Protein AF-A0A7J9PZ78-F1 (afdb_monomer)

pLDDT: mean 70.91, std 23.91, range [20.95, 96.0]

Structure (mmCIF, N/CA/C/O backbone):
data_AF-A0A7J9PZ78-F1
#
_entry.id   AF-A0A7J9PZ78-F1
#
loop_
_atom_site.group_PDB
_atom_site.id
_atom_site.type_symbol
_atom_site.label_atom_id
_atom_site.label_alt_id
_atom_site.label_comp_id
_atom_site.label_asym_id
_atom_site.label_entity_id
_atom_site.label_seq_id
_atom_site.pdbx_PDB_ins_code
_atom_site.Cartn_x
_atom_site.Cartn_y
_atom_site.Cartn_z
_atom_site.occupancy
_atom_site.B_iso_or_equiv
_atom_site.auth_seq_id
_atom_site.auth_comp_id
_atom_site.auth_asym_id
_atom_site.auth_atom_id
_atom_site.pdbx_PDB_model_num
ATOM 1 N N . MET A 1 1 ? -46.919 -30.108 -8.942 1.00 40.06 1 MET A N 1
ATOM 2 C CA . MET A 1 1 ? -45.871 -30.714 -9.791 1.00 40.06 1 MET A CA 1
ATOM 3 C C . MET A 1 1 ? -44.545 -30.065 -9.409 1.00 40.06 1 MET A C 1
ATOM 5 O O . MET A 1 1 ? -44.228 -28.989 -9.895 1.00 40.06 1 MET A O 1
ATOM 9 N N . GLY A 1 2 ? -43.860 -30.632 -8.417 1.00 32.44 2 GLY A N 1
ATOM 10 C CA . GLY A 1 2 ? -42.582 -30.121 -7.926 1.00 32.44 2 GLY A CA 1
ATOM 11 C C . GLY A 1 2 ? -41.415 -30.715 -8.708 1.00 32.44 2 GLY A C 1
ATOM 12 O O . GLY A 1 2 ? -41.463 -31.881 -9.093 1.00 32.44 2 GLY A O 1
ATOM 13 N N . ARG A 1 3 ? -40.365 -29.920 -8.906 1.00 32.94 3 ARG A N 1
ATOM 14 C CA . ARG A 1 3 ? -39.004 -30.422 -9.098 1.00 32.94 3 ARG A CA 1
ATOM 15 C C . ARG A 1 3 ? -38.085 -29.616 -8.193 1.00 32.94 3 ARG A C 1
ATOM 17 O O . ARG A 1 3 ? -37.746 -28.475 -8.478 1.00 32.94 3 ARG A O 1
ATOM 24 N N . ASN A 1 4 ? -37.805 -30.235 -7.059 1.00 35.12 4 ASN A N 1
ATOM 25 C CA . ASN A 1 4 ? -36.682 -29.981 -6.173 1.00 35.12 4 ASN A CA 1
ATOM 26 C C . ASN A 1 4 ? -35.676 -31.126 -6.411 1.00 35.12 4 ASN A C 1
ATOM 28 O O . ASN A 1 4 ? -36.117 -32.168 -6.903 1.00 35.12 4 ASN A O 1
ATOM 32 N N . LEU A 1 5 ? -34.421 -30.940 -5.963 1.00 35.81 5 LEU A N 1
ATOM 33 C CA . LEU A 1 5 ? -33.311 -31.923 -5.870 1.00 35.81 5 LEU A CA 1
ATOM 34 C C . LEU A 1 5 ? -32.453 -32.019 -7.168 1.00 35.81 5 LEU A C 1
ATOM 36 O O . LEU A 1 5 ? -33.007 -32.229 -8.238 1.00 35.81 5 LEU A O 1
ATOM 40 N N . GLU A 1 6 ? -31.118 -31.836 -7.212 1.00 37.38 6 GLU A N 1
ATOM 41 C CA . GLU A 1 6 ? -30.048 -31.802 -6.189 1.00 37.38 6 GLU A CA 1
ATOM 42 C C . GLU A 1 6 ? -28.806 -31.003 -6.657 1.00 37.38 6 GLU A C 1
ATOM 44 O O . GLU A 1 6 ? -28.522 -30.907 -7.850 1.00 37.38 6 GLU A O 1
ATOM 49 N N . LYS A 1 7 ? -28.033 -30.478 -5.693 1.00 39.38 7 LYS A N 1
ATOM 50 C CA . LYS A 1 7 ? -26.614 -30.097 -5.849 1.00 39.38 7 LYS A CA 1
ATOM 51 C C . LYS A 1 7 ? -25.732 -31.360 -5.838 1.00 39.38 7 LYS A C 1
ATOM 53 O O . LYS A 1 7 ? -26.055 -32.287 -5.101 1.00 39.38 7 LYS A O 1
ATOM 58 N N . PRO A 1 8 ? -24.539 -31.313 -6.454 1.00 38.06 8 PRO A N 1
ATOM 59 C CA . PRO A 1 8 ? -23.332 -31.804 -5.773 1.00 38.06 8 PRO A CA 1
ATOM 60 C C . PRO A 1 8 ? -22.210 -30.746 -5.874 1.00 38.06 8 PRO A C 1
ATOM 62 O O . PRO A 1 8 ? -21.920 -30.229 -6.944 1.00 38.06 8 PRO A O 1
ATOM 65 N N . ALA A 1 9 ? -21.687 -30.198 -4.774 1.00 30.98 9 ALA A N 1
ATOM 66 C CA . ALA A 1 9 ? -20.655 -30.801 -3.923 1.00 30.98 9 ALA A CA 1
ATOM 67 C C . ALA A 1 9 ? -19.375 -31.191 -4.700 1.00 30.98 9 ALA A C 1
ATOM 69 O O . ALA A 1 9 ? -19.220 -32.322 -5.138 1.00 30.98 9 ALA A O 1
ATOM 70 N N . TRP A 1 10 ? -18.484 -30.206 -4.882 1.00 38.56 10 TRP A N 1
ATOM 71 C CA . TRP A 1 10 ? -17.079 -30.219 -4.431 1.00 38.56 10 TRP A CA 1
ATOM 72 C C . TRP A 1 10 ? -16.418 -31.604 -4.216 1.00 38.56 10 TRP A C 1
ATOM 74 O O . TRP A 1 10 ? -16.855 -32.380 -3.367 1.00 38.56 10 TRP A O 1
ATOM 84 N N . LYS A 1 11 ? -15.270 -31.789 -4.899 1.00 25.12 11 LYS A N 1
ATOM 85 C CA . LYS A 1 11 ? -14.227 -32.848 -4.839 1.00 25.12 11 LYS A CA 1
ATOM 86 C C . LYS A 1 11 ? -14.236 -33.872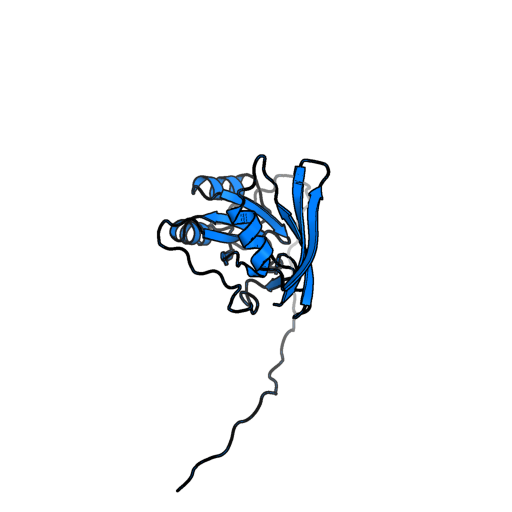 -5.978 1.00 25.12 11 LYS A C 1
ATOM 88 O O . LYS A 1 11 ? -15.039 -34.794 -5.976 1.00 25.12 11 LYS A O 1
ATOM 93 N N . ALA A 1 12 ? -13.229 -33.747 -6.847 1.00 27.05 12 ALA A N 1
ATOM 94 C CA . ALA A 1 12 ? -12.273 -34.790 -7.264 1.00 27.05 12 ALA A CA 1
ATOM 95 C C . ALA A 1 12 ? -11.719 -34.418 -8.657 1.00 27.05 12 ALA A C 1
ATOM 97 O O . ALA A 1 12 ? -12.427 -34.469 -9.652 1.00 27.05 12 ALA A O 1
ATOM 98 N N . LEU A 1 13 ? -10.496 -33.881 -8.708 1.00 23.97 13 LEU A N 1
ATOM 99 C CA . LEU A 1 13 ? -9.291 -34.626 -9.114 1.00 23.97 13 LEU A CA 1
ATOM 100 C C . LEU A 1 13 ? -9.112 -34.730 -10.637 1.00 23.97 13 LEU A C 1
ATOM 102 O O . LEU A 1 13 ? -9.545 -35.701 -11.241 1.00 23.97 13 LEU A O 1
ATOM 106 N N . VAL A 1 14 ? -8.327 -33.813 -11.213 1.00 25.30 14 VAL A N 1
ATOM 107 C CA . VAL A 1 14 ? -7.325 -34.201 -12.220 1.00 25.30 14 VAL A CA 1
ATOM 108 C C . VAL A 1 14 ? -6.027 -33.460 -11.911 1.00 25.30 14 VAL A C 1
ATOM 110 O O . VAL A 1 14 ? -5.823 -32.308 -12.277 1.00 25.30 14 VAL A O 1
ATOM 113 N N . ALA A 1 15 ? -5.180 -34.159 -11.164 1.00 20.95 15 ALA A N 1
ATOM 114 C CA . ALA A 1 15 ? -3.744 -33.956 -11.115 1.00 20.95 15 ALA A CA 1
ATOM 115 C C . ALA A 1 15 ? -3.075 -34.853 -12.179 1.00 20.95 15 ALA A C 1
ATOM 117 O O . ALA A 1 15 ? -3.679 -35.834 -12.613 1.00 20.95 15 ALA A O 1
ATOM 118 N N . ALA A 1 16 ? -1.799 -34.559 -12.463 1.00 22.38 16 ALA A N 1
ATOM 119 C CA . ALA A 1 16 ? -0.837 -35.272 -13.322 1.00 22.38 16 ALA A CA 1
ATOM 120 C C . ALA A 1 16 ? -0.845 -34.819 -14.803 1.00 22.38 16 ALA A C 1
ATOM 122 O O . ALA A 1 16 ? -1.896 -34.669 -15.405 1.00 22.38 16 ALA A O 1
ATOM 123 N N . MET A 1 17 ? 0.283 -34.550 -15.469 1.00 23.78 17 MET A N 1
ATOM 124 C CA . MET A 1 17 ? 1.623 -35.123 -15.325 1.00 23.78 17 MET A CA 1
ATOM 125 C C . MET A 1 17 ? 2.729 -34.135 -15.724 1.00 23.78 17 MET A C 1
ATOM 127 O O . MET A 1 17 ? 2.607 -33.406 -16.705 1.00 23.78 17 MET A O 1
ATOM 131 N N . ALA A 1 18 ? 3.854 -34.227 -15.018 1.00 22.20 18 ALA A N 1
ATOM 132 C CA . ALA A 1 18 ? 5.146 -33.706 -15.428 1.00 22.20 18 ALA A CA 1
ATOM 133 C C . ALA A 1 18 ? 6.098 -34.874 -15.778 1.00 22.20 18 ALA A C 1
ATOM 135 O O . ALA A 1 18 ? 6.011 -35.936 -15.165 1.00 22.20 18 ALA A O 1
ATOM 136 N N . ILE A 1 19 ? 7.046 -34.582 -16.683 1.00 23.64 19 ILE A N 1
ATOM 137 C CA . ILE A 1 19 ? 8.405 -35.157 -16.839 1.00 23.64 19 ILE A CA 1
ATOM 138 C C . ILE A 1 19 ? 8.585 -36.449 -17.665 1.00 23.64 19 ILE A C 1
ATOM 140 O O . ILE A 1 19 ? 8.062 -37.499 -17.305 1.00 23.64 19 ILE A O 1
ATOM 144 N N . ALA A 1 20 ? 9.459 -36.348 -18.695 1.00 23.75 20 ALA A N 1
ATOM 145 C CA . ALA A 1 20 ? 10.645 -37.196 -19.015 1.00 23.75 20 ALA A CA 1
ATOM 146 C C . ALA A 1 20 ? 10.912 -37.270 -20.555 1.00 23.75 20 ALA A C 1
ATOM 148 O O . ALA A 1 20 ? 9.942 -37.341 -21.295 1.00 23.75 20 ALA A O 1
ATOM 149 N N . PHE A 1 21 ? 12.111 -37.378 -21.173 1.00 23.86 21 PHE A N 1
ATOM 150 C CA . PHE A 1 21 ? 13.552 -37.160 -20.877 1.00 23.86 21 PHE A CA 1
ATOM 151 C C . PHE A 1 21 ? 14.410 -37.703 -22.094 1.00 23.86 21 PHE A C 1
ATOM 153 O O . PHE A 1 21 ? 14.003 -38.708 -22.664 1.00 23.86 21 PHE A O 1
ATOM 160 N N . ILE A 1 22 ? 15.608 -37.121 -22.391 1.00 25.64 22 ILE A N 1
ATOM 161 C CA . ILE A 1 22 ? 16.876 -37.668 -23.042 1.00 25.64 22 ILE A CA 1
ATOM 162 C C . ILE A 1 22 ? 16.805 -38.018 -24.575 1.00 25.64 22 ILE A C 1
ATOM 164 O O . ILE A 1 22 ? 15.774 -38.482 -25.030 1.00 25.64 22 ILE A O 1
ATOM 168 N N . VAL A 1 23 ? 17.788 -37.814 -25.495 1.00 24.03 23 VAL A N 1
ATOM 169 C CA . VAL A 1 23 ? 19.220 -38.230 -25.547 1.00 24.03 23 VAL A CA 1
ATOM 170 C C . VAL A 1 23 ? 20.104 -37.487 -26.597 1.00 24.03 23 VAL A C 1
ATOM 172 O O . VAL A 1 23 ? 19.710 -37.265 -27.734 1.00 24.03 23 VAL A O 1
ATOM 175 N N . VAL A 1 24 ? 21.338 -37.204 -26.139 1.00 29.70 24 VAL A N 1
ATOM 176 C CA . VAL A 1 24 ? 22.707 -37.011 -26.707 1.00 29.70 24 VAL A CA 1
ATOM 177 C C . VAL A 1 24 ? 23.061 -37.524 -28.128 1.00 29.70 24 VAL A C 1
ATOM 179 O O . VAL A 1 24 ? 22.781 -38.670 -28.452 1.00 29.70 24 VAL A O 1
ATOM 182 N N . ALA A 1 25 ? 23.891 -36.760 -28.870 1.00 28.28 25 ALA A N 1
ATOM 183 C CA . ALA A 1 25 ? 25.086 -37.252 -29.601 1.00 28.28 25 ALA A CA 1
ATOM 184 C C . ALA A 1 25 ? 26.017 -36.086 -30.012 1.00 28.28 25 ALA A C 1
ATOM 186 O O . ALA A 1 25 ? 25.558 -35.090 -30.562 1.00 28.28 25 ALA A O 1
ATOM 187 N N . GLY A 1 26 ? 27.318 -36.200 -29.719 1.00 26.19 26 GLY A N 1
ATOM 188 C CA . GLY A 1 26 ? 28.332 -35.176 -29.999 1.00 26.19 26 GLY A CA 1
ATOM 189 C C . GLY A 1 26 ? 29.207 -35.457 -31.225 1.00 26.19 26 GLY A C 1
ATOM 190 O O . GLY A 1 26 ? 29.219 -36.572 -31.732 1.00 26.19 26 GLY A O 1
ATOM 191 N N . ALA A 1 27 ? 29.966 -34.442 -31.649 1.00 29.41 27 ALA A N 1
ATOM 192 C CA . ALA A 1 27 ? 31.320 -34.509 -32.222 1.00 29.41 27 ALA A CA 1
ATOM 193 C C . ALA A 1 27 ? 31.763 -33.083 -32.605 1.00 29.41 27 ALA A C 1
ATOM 195 O O . ALA A 1 27 ? 31.055 -32.402 -33.340 1.00 29.41 27 ALA A O 1
ATOM 196 N N . GLY A 1 28 ? 32.929 -32.626 -32.137 1.00 28.11 28 GLY A N 1
ATOM 197 C CA . GLY A 1 28 ? 33.502 -31.351 -32.583 1.00 28.11 28 GLY A CA 1
ATOM 198 C C . GLY A 1 28 ? 34.589 -30.806 -31.662 1.00 28.11 28 GLY A C 1
ATOM 199 O O . GLY A 1 28 ? 34.303 -30.146 -30.675 1.00 28.11 28 GLY A O 1
ATOM 200 N N . ILE A 1 29 ? 35.833 -31.124 -31.999 1.00 30.86 29 ILE A N 1
ATOM 201 C CA . ILE A 1 29 ? 37.090 -30.786 -31.321 1.00 30.86 29 ILE A CA 1
ATOM 202 C C . ILE A 1 29 ? 37.486 -29.329 -31.626 1.00 30.86 29 ILE A C 1
ATOM 204 O O . ILE A 1 29 ? 37.354 -28.909 -32.773 1.00 30.86 29 ILE A O 1
ATOM 208 N N . GLY A 1 30 ? 38.089 -28.609 -30.667 1.00 27.67 30 GLY A N 1
ATOM 209 C CA . GLY A 1 30 ? 38.994 -27.498 -31.000 1.00 27.67 30 GLY A CA 1
ATOM 210 C C . GLY A 1 30 ? 39.198 -26.410 -29.939 1.00 27.67 30 GLY A C 1
ATOM 211 O O . GLY A 1 30 ? 38.347 -25.551 -29.777 1.00 27.67 30 GLY A O 1
ATOM 212 N N . GLY A 1 31 ? 40.391 -26.387 -29.334 1.00 25.72 31 GLY A N 1
ATOM 213 C CA . GLY A 1 31 ? 41.194 -25.160 -29.207 1.00 25.72 31 GLY A CA 1
ATOM 214 C C . GLY A 1 31 ? 40.887 -24.163 -28.080 1.00 25.72 31 GLY A C 1
ATOM 215 O O . GLY A 1 31 ? 39.912 -23.430 -28.103 1.00 25.72 31 GLY A O 1
ATOM 216 N N . SER A 1 32 ? 41.842 -24.074 -27.157 1.00 35.38 32 SER A N 1
ATOM 217 C CA . SER A 1 32 ? 42.086 -23.040 -26.142 1.00 35.38 32 SER A CA 1
ATOM 218 C C . SER A 1 32 ? 41.928 -21.581 -26.592 1.00 35.38 32 SER A C 1
ATOM 220 O O . SER A 1 32 ? 42.406 -21.230 -27.669 1.00 35.38 32 SER A O 1
ATOM 222 N N . SER A 1 33 ? 41.449 -20.710 -25.693 1.00 29.67 33 SER A N 1
ATOM 223 C CA . SER A 1 33 ? 42.165 -19.526 -25.157 1.00 29.67 33 SER A CA 1
ATOM 224 C C . SER A 1 33 ? 41.242 -18.720 -24.239 1.00 29.67 33 SER A C 1
ATOM 226 O O . SER A 1 33 ? 40.118 -18.392 -24.604 1.00 29.67 33 SER A O 1
ATOM 228 N N . SER A 1 34 ? 41.726 -18.379 -23.048 1.00 43.72 34 SER A N 1
ATOM 229 C CA . SER A 1 34 ? 41.077 -17.455 -22.121 1.00 43.72 34 SER A CA 1
ATOM 230 C C . SER A 1 34 ? 41.102 -16.028 -22.672 1.00 43.72 34 SER A C 1
ATOM 232 O O . SER A 1 34 ? 42.175 -15.437 -22.789 1.00 43.72 34 SER A O 1
ATOM 234 N N . VAL A 1 35 ? 39.927 -15.462 -22.938 1.00 28.11 35 VAL A N 1
ATOM 235 C CA . VAL A 1 35 ? 39.732 -14.015 -23.055 1.00 28.11 35 VAL A CA 1
ATOM 236 C C . VAL A 1 35 ? 38.556 -13.647 -22.160 1.00 28.11 35 VAL A C 1
ATOM 238 O O . VAL A 1 35 ? 37.399 -13.907 -22.471 1.00 28.11 35 VAL A O 1
ATOM 241 N N . SER A 1 36 ? 38.873 -13.071 -21.006 1.00 43.56 36 SER A N 1
ATOM 242 C CA . SER A 1 36 ? 37.950 -12.249 -20.236 1.00 43.56 36 SER A CA 1
ATOM 243 C C . SER A 1 36 ? 37.646 -10.995 -21.056 1.00 43.56 36 SER A C 1
ATOM 245 O O . SER A 1 36 ? 38.453 -10.068 -21.082 1.00 43.56 36 SER A O 1
ATOM 247 N N . ALA A 1 37 ? 36.513 -10.996 -21.752 1.00 29.16 37 ALA A N 1
ATOM 248 C CA . ALA A 1 37 ? 35.952 -9.823 -22.401 1.00 29.16 37 ALA A CA 1
ATOM 249 C C . ALA A 1 37 ? 34.432 -9.834 -22.204 1.00 29.16 37 ALA A C 1
ATOM 251 O O . ALA A 1 37 ? 33.738 -10.726 -22.677 1.00 29.16 37 ALA A O 1
ATOM 252 N N . GLU A 1 38 ? 33.986 -8.838 -21.441 1.00 28.66 38 GLU A N 1
ATOM 253 C CA . GLU A 1 38 ? 32.769 -8.061 -21.667 1.00 28.66 38 GLU A CA 1
ATOM 254 C C . GLU A 1 38 ? 31.465 -8.855 -21.799 1.00 28.66 38 GLU A C 1
ATOM 256 O O . GLU A 1 38 ? 31.128 -9.408 -22.842 1.00 28.66 38 GLU A O 1
ATOM 261 N N . TYR A 1 39 ? 30.663 -8.815 -20.731 1.00 26.23 39 TYR A N 1
ATOM 262 C CA . TYR A 1 39 ? 29.255 -9.202 -20.750 1.00 26.23 39 TYR A CA 1
ATOM 263 C C . TYR A 1 39 ? 28.452 -8.198 -21.601 1.00 26.23 39 TYR A C 1
ATOM 265 O O . TYR A 1 39 ? 27.645 -7.426 -21.093 1.00 26.23 39 TYR A O 1
ATOM 273 N N . SER A 1 40 ? 28.690 -8.174 -22.912 1.00 34.84 40 SER A N 1
ATOM 274 C CA . SER A 1 40 ? 27.745 -7.634 -23.882 1.00 34.84 40 SER A CA 1
ATOM 275 C C . SER A 1 40 ? 26.662 -8.685 -24.076 1.00 34.84 40 SER A C 1
ATOM 277 O O . SER A 1 40 ? 26.795 -9.587 -24.900 1.00 34.84 40 SER A O 1
ATOM 279 N N . THR A 1 41 ? 25.586 -8.589 -23.295 1.00 33.06 41 THR A N 1
ATOM 280 C CA . THR A 1 41 ? 24.326 -9.218 -23.701 1.00 33.06 41 THR A CA 1
ATOM 281 C C . THR A 1 41 ? 23.546 -8.209 -24.544 1.00 33.06 41 THR A C 1
ATOM 283 O O . THR A 1 41 ? 23.382 -7.060 -24.129 1.00 33.06 41 THR A O 1
ATOM 286 N N . PRO A 1 42 ? 23.114 -8.583 -25.761 1.00 32.81 42 PRO A N 1
ATOM 287 C CA . PRO A 1 42 ? 22.337 -7.701 -26.617 1.00 32.81 42 PRO A CA 1
ATOM 288 C C . PRO A 1 42 ? 20.992 -7.415 -25.944 1.00 32.81 42 PRO A C 1
ATOM 290 O O . PRO A 1 42 ? 20.254 -8.341 -25.602 1.00 32.81 42 PRO A O 1
ATOM 293 N N . ILE A 1 43 ? 20.673 -6.130 -25.762 1.00 38.31 43 ILE A N 1
ATOM 294 C CA . ILE A 1 43 ? 19.370 -5.671 -25.272 1.00 38.31 43 ILE A CA 1
ATOM 295 C C . ILE A 1 43 ? 18.333 -6.135 -26.294 1.00 38.31 43 ILE A C 1
ATOM 297 O O . ILE A 1 43 ? 18.186 -5.550 -27.367 1.00 38.31 43 ILE A O 1
ATOM 301 N N . THR A 1 44 ? 17.673 -7.254 -26.004 1.00 33.94 44 THR A N 1
ATOM 302 C CA . THR A 1 44 ? 16.662 -7.808 -26.896 1.00 33.94 44 THR A CA 1
ATOM 303 C C . THR A 1 44 ? 15.346 -7.134 -26.544 1.00 33.94 44 THR A C 1
ATOM 305 O O . THR A 1 44 ? 14.862 -7.214 -25.418 1.00 33.94 44 THR A O 1
ATOM 308 N N . SER A 1 45 ? 14.796 -6.418 -27.517 1.00 43.06 45 SER A N 1
ATOM 309 C CA . SER A 1 45 ? 13.471 -5.816 -27.503 1.00 43.06 45 SER A CA 1
ATOM 310 C C . SER A 1 45 ? 12.398 -6.891 -27.308 1.00 43.06 45 SER A C 1
ATOM 312 O O . SER A 1 45 ? 11.951 -7.490 -28.282 1.00 43.06 45 SER A O 1
ATOM 314 N N . SER A 1 46 ? 12.041 -7.180 -26.058 1.00 43.50 46 SER A N 1
ATOM 315 C CA . SER A 1 46 ? 10.791 -7.792 -25.570 1.00 43.50 46 SER A CA 1
ATOM 316 C C . SER A 1 46 ? 10.941 -7.957 -24.056 1.00 43.50 46 SER A C 1
ATOM 318 O O . SER A 1 46 ? 11.874 -8.625 -23.612 1.00 43.50 46 SER A O 1
ATOM 320 N N . GLY A 1 47 ? 10.070 -7.319 -23.266 1.00 44.78 47 GLY A N 1
ATOM 321 C CA . GLY A 1 47 ? 10.093 -7.331 -21.797 1.00 44.78 47 GLY A CA 1
ATOM 322 C C . GLY A 1 47 ? 10.016 -8.747 -21.233 1.00 44.78 47 GLY A C 1
ATOM 323 O O . GLY A 1 47 ? 8.938 -9.288 -21.016 1.00 44.78 47 GLY A O 1
ATOM 324 N N . THR A 1 48 ? 11.175 -9.371 -21.042 1.00 46.88 48 THR A N 1
ATOM 325 C CA . THR A 1 48 ? 11.277 -10.726 -20.511 1.00 46.88 48 THR A CA 1
ATOM 326 C C . THR A 1 48 ? 11.456 -10.596 -19.008 1.00 46.88 48 THR A C 1
ATOM 328 O O . THR A 1 48 ? 12.464 -10.052 -18.555 1.00 46.88 48 THR A O 1
ATOM 331 N N . ARG A 1 49 ? 10.459 -11.060 -18.249 1.00 47.81 49 ARG A N 1
ATOM 332 C CA . ARG A 1 49 ? 10.468 -11.155 -16.786 1.00 47.81 49 ARG A CA 1
ATOM 333 C C . ARG A 1 49 ? 11.800 -11.741 -16.310 1.00 47.81 49 ARG A C 1
ATOM 335 O O . ARG A 1 49 ? 12.058 -12.925 -16.510 1.00 47.81 49 ARG A O 1
ATOM 342 N N . GLN A 1 50 ? 12.658 -10.906 -15.723 1.00 48.25 50 GLN A N 1
ATOM 343 C CA . GLN A 1 50 ? 14.010 -11.316 -15.314 1.00 48.25 50 GLN A CA 1
ATOM 344 C C . GLN A 1 50 ? 13.960 -12.233 -14.086 1.00 48.25 50 GLN A C 1
ATOM 346 O O . GLN A 1 50 ? 14.836 -13.074 -13.904 1.00 48.25 50 GLN A O 1
ATOM 351 N N . ASN A 1 51 ? 12.909 -12.118 -13.267 1.00 52.53 51 ASN A N 1
ATOM 352 C CA . ASN A 1 51 ? 12.661 -13.007 -12.139 1.00 52.53 51 ASN A CA 1
ATOM 353 C C . ASN A 1 51 ? 11.304 -13.712 -12.282 1.00 52.53 51 ASN A C 1
ATOM 355 O O . ASN A 1 51 ? 10.293 -13.274 -11.739 1.00 52.53 51 ASN A O 1
ATOM 359 N N . VAL A 1 52 ? 11.283 -14.826 -13.021 1.00 54.72 52 VAL A N 1
ATOM 360 C CA . VAL A 1 52 ? 10.077 -15.655 -13.240 1.00 54.72 52 VAL A CA 1
ATOM 361 C C . VAL A 1 52 ? 9.540 -16.327 -11.971 1.00 54.72 52 VAL A C 1
ATOM 363 O O . VAL A 1 52 ? 8.424 -16.840 -11.979 1.00 54.72 52 VAL A O 1
ATOM 366 N N . THR A 1 53 ? 10.303 -16.304 -10.877 1.00 56.53 53 THR A N 1
ATOM 367 C CA . THR A 1 53 ? 9.934 -16.932 -9.601 1.00 56.53 53 THR A CA 1
ATOM 368 C C . THR A 1 53 ? 9.390 -15.963 -8.558 1.00 56.53 53 THR A C 1
ATOM 370 O O . THR A 1 53 ? 8.782 -16.420 -7.600 1.00 56.53 53 THR A O 1
ATOM 373 N N . ASN A 1 54 ? 9.576 -14.648 -8.720 1.00 75.75 54 ASN A N 1
ATOM 374 C CA . ASN A 1 54 ? 9.043 -13.671 -7.771 1.00 75.75 54 ASN A CA 1
ATOM 375 C C . ASN A 1 54 ? 7.722 -13.102 -8.294 1.00 75.75 54 ASN A C 1
ATOM 377 O O . ASN A 1 54 ? 7.721 -12.138 -9.055 1.00 75.75 54 ASN A O 1
ATOM 381 N N . THR A 1 55 ? 6.624 -13.796 -8.004 1.00 86.19 55 THR A N 1
ATOM 382 C CA . THR A 1 55 ? 5.234 -13.378 -8.277 1.00 86.19 55 THR A CA 1
ATOM 383 C C . THR A 1 55 ? 4.518 -12.919 -7.007 1.00 86.19 55 THR A C 1
ATOM 385 O O . THR A 1 55 ? 3.345 -12.560 -7.041 1.00 86.19 55 THR A O 1
ATOM 388 N N . THR A 1 56 ? 5.182 -13.010 -5.859 1.00 89.62 56 THR A N 1
ATOM 389 C CA . THR A 1 56 ? 4.532 -12.852 -4.566 1.00 89.62 56 THR A CA 1
ATOM 390 C C . THR A 1 56 ? 4.505 -11.389 -4.165 1.00 89.62 56 THR A C 1
ATOM 392 O O . THR A 1 56 ? 5.516 -10.705 -4.244 1.00 89.62 56 THR A O 1
ATOM 395 N N . ILE A 1 57 ? 3.375 -10.922 -3.647 1.00 89.44 57 ILE A N 1
ATOM 396 C CA . ILE A 1 57 ? 3.281 -9.670 -2.899 1.00 89.44 57 ILE A CA 1
ATOM 397 C C . ILE A 1 57 ? 2.982 -10.030 -1.450 1.00 89.44 57 ILE A C 1
ATOM 399 O O . ILE A 1 57 ? 2.117 -10.857 -1.173 1.00 89.44 57 ILE A O 1
ATOM 403 N N . SER A 1 58 ? 3.702 -9.402 -0.520 1.00 89.69 58 SER A N 1
ATOM 404 C CA . SER A 1 58 ? 3.449 -9.536 0.916 1.00 89.69 58 SER A CA 1
ATOM 405 C C . SER A 1 58 ? 3.237 -8.159 1.523 1.00 89.69 58 SER A C 1
ATOM 407 O O . SER A 1 58 ? 4.197 -7.419 1.736 1.00 89.69 58 SER A O 1
ATOM 409 N N . VAL A 1 59 ? 1.991 -7.819 1.834 1.00 87.94 59 VAL A N 1
ATOM 410 C CA . VAL A 1 59 ? 1.598 -6.524 2.388 1.00 87.94 59 VAL A CA 1
ATOM 411 C C . VAL A 1 59 ? 0.837 -6.720 3.697 1.00 87.94 59 VAL A C 1
ATOM 413 O O . VAL A 1 59 ? -0.303 -7.162 3.710 1.00 87.94 59 VAL A O 1
ATOM 416 N N . ASN A 1 60 ? 1.488 -6.382 4.814 1.00 81.75 60 ASN A N 1
ATOM 417 C CA . ASN A 1 60 ? 0.879 -6.328 6.149 1.00 81.75 60 ASN A CA 1
ATOM 418 C C . ASN A 1 60 ? 0.031 -7.575 6.505 1.00 81.75 60 ASN A C 1
ATOM 420 O O . ASN A 1 60 ? -1.161 -7.475 6.774 1.00 81.75 60 ASN A O 1
ATOM 424 N N . GLY A 1 61 ? 0.628 -8.768 6.426 1.00 80.31 61 GLY A N 1
ATOM 425 C CA . GLY A 1 61 ? -0.048 -10.047 6.702 1.00 80.31 61 GLY A CA 1
ATOM 426 C C . GLY A 1 61 ? -0.784 -10.664 5.505 1.00 80.31 61 GLY A C 1
ATOM 427 O O . GLY A 1 61 ? -1.007 -11.868 5.488 1.00 80.31 61 GLY A O 1
ATOM 428 N N . TYR A 1 62 ? -1.084 -9.894 4.454 1.00 86.31 62 TYR A N 1
ATOM 429 C CA . TYR A 1 62 ? -1.625 -10.441 3.208 1.00 86.31 62 TYR A CA 1
ATOM 430 C C . TYR A 1 62 ? -0.492 -10.912 2.300 1.00 86.31 62 TYR A C 1
ATOM 432 O O . TYR A 1 62 ? 0.366 -10.113 1.923 1.00 86.31 62 TYR A O 1
ATOM 440 N N . VAL A 1 63 ? -0.510 -12.190 1.921 1.00 89.06 63 VAL A N 1
ATOM 441 C CA . VAL A 1 63 ? 0.430 -12.788 0.964 1.00 89.06 63 VAL A CA 1
ATOM 442 C C . VAL A 1 63 ? -0.363 -13.361 -0.202 1.00 89.06 63 VAL A C 1
ATOM 444 O O . VAL A 1 63 ? -1.274 -14.155 0.017 1.00 89.06 63 VAL A O 1
ATOM 447 N N . PHE A 1 64 ? -0.031 -12.963 -1.428 1.00 90.44 64 PHE A N 1
ATOM 448 C CA . PHE A 1 64 ? -0.713 -13.450 -2.629 1.00 90.44 64 PHE A CA 1
ATOM 449 C C . PHE A 1 64 ? 0.219 -13.506 -3.838 1.00 90.44 64 PHE A C 1
ATOM 451 O O . PHE A 1 64 ? 1.245 -12.823 -3.879 1.00 90.44 64 PHE A O 1
ATOM 458 N N . ASP A 1 65 ? -0.145 -14.338 -4.810 1.00 89.69 65 ASP A N 1
ATOM 459 C CA . ASP A 1 65 ? 0.532 -14.462 -6.097 1.00 89.69 65 ASP A CA 1
ATOM 460 C C . ASP A 1 65 ? -0.187 -13.595 -7.142 1.00 89.69 65 ASP A C 1
ATOM 462 O O . ASP A 1 65 ? -1.386 -13.751 -7.375 1.00 89.69 65 ASP A O 1
ATOM 466 N N . ILE A 1 66 ? 0.539 -12.690 -7.802 1.00 89.50 66 ILE A N 1
ATOM 467 C CA . ILE A 1 66 ? -0.020 -11.791 -8.827 1.00 89.50 66 ILE A CA 1
ATOM 468 C C . ILE A 1 66 ? -0.610 -12.523 -10.042 1.00 89.50 66 ILE A C 1
ATOM 470 O O . ILE A 1 66 ? -1.402 -11.932 -10.776 1.00 89.50 66 ILE A O 1
ATOM 474 N N . LEU A 1 67 ? -0.227 -13.782 -10.278 1.00 88.12 67 LEU A N 1
ATOM 475 C CA . LEU A 1 67 ? -0.778 -14.626 -11.339 1.00 88.12 67 LEU A CA 1
ATOM 476 C C . LEU A 1 67 ? -2.109 -15.271 -10.939 1.00 88.12 67 LEU A C 1
ATOM 478 O O . LEU A 1 67 ? -2.896 -15.619 -11.819 1.00 88.12 67 LEU A O 1
ATOM 482 N N . GLU A 1 68 ? -2.359 -15.436 -9.640 1.00 87.00 68 GLU A N 1
ATOM 483 C CA . GLU A 1 68 ? -3.632 -15.933 -9.105 1.00 87.00 68 GLU A CA 1
ATOM 484 C C . GLU A 1 68 ? -4.621 -14.787 -8.841 1.00 87.00 68 GLU A C 1
ATOM 486 O O . GLU A 1 68 ? -5.831 -14.979 -8.961 1.00 87.00 68 GLU A O 1
ATOM 491 N N . GLY A 1 69 ? -4.105 -13.585 -8.568 1.00 83.06 69 GLY A N 1
ATOM 492 C CA . GLY A 1 69 ? -4.882 -12.368 -8.347 1.00 83.06 69 GLY A CA 1
ATOM 493 C C . GLY A 1 69 ? -4.836 -11.888 -6.897 1.00 83.06 69 GLY A C 1
ATOM 494 O O . GLY A 1 69 ? -4.081 -12.390 -6.068 1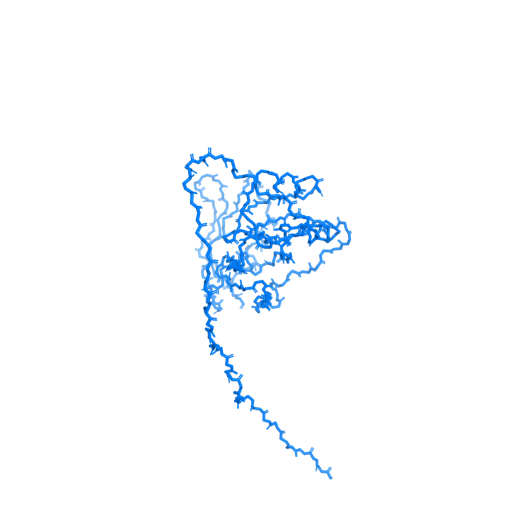.00 83.06 69 GLY A O 1
ATOM 495 N N . GLU A 1 70 ? -5.630 -10.861 -6.595 1.00 87.81 70 GLU A N 1
ATOM 496 C CA . GLU A 1 70 ? -5.745 -10.332 -5.233 1.00 87.81 70 GLU A CA 1
ATOM 497 C C . GLU A 1 70 ? -6.409 -11.363 -4.297 1.00 87.81 70 GLU A C 1
ATOM 499 O O . GLU A 1 70 ? -7.270 -12.132 -4.736 1.00 87.81 70 GLU A O 1
ATOM 504 N N . PRO A 1 71 ? -6.036 -11.393 -3.003 1.00 88.12 71 PRO A N 1
ATOM 505 C CA . PRO A 1 71 ? -6.670 -12.272 -2.029 1.00 88.12 71 PRO A CA 1
ATOM 506 C C . PRO A 1 71 ? -8.123 -11.847 -1.785 1.00 88.12 71 PRO A C 1
ATOM 508 O O . PRO A 1 71 ? -8.509 -10.711 -2.057 1.00 88.12 71 PRO A O 1
ATOM 511 N N . GLU A 1 72 ? -8.931 -12.735 -1.205 1.00 86.88 72 GLU A N 1
ATOM 512 C CA . GLU A 1 72 ? -10.268 -12.356 -0.746 1.00 86.88 72 GLU A CA 1
ATOM 513 C C . GLU A 1 72 ? -10.164 -11.314 0.379 1.00 86.88 72 GLU A C 1
ATOM 515 O O . GLU A 1 72 ? -9.531 -11.548 1.410 1.00 86.88 72 GLU A O 1
ATOM 520 N N . LEU A 1 73 ? -10.784 -10.150 0.171 1.00 85.88 73 LEU A N 1
ATOM 521 C CA . LEU A 1 73 ? -10.778 -9.036 1.118 1.00 85.88 73 LEU A CA 1
ATOM 522 C C . LEU A 1 73 ? -12.174 -8.794 1.704 1.00 85.88 73 LEU A C 1
ATOM 524 O O . LEU A 1 73 ? -13.172 -8.978 1.001 1.00 85.88 73 LEU A O 1
ATOM 528 N N . PRO A 1 74 ? -12.274 -8.315 2.961 1.00 82.31 74 PRO A N 1
ATOM 529 C CA . PRO A 1 74 ? -13.550 -7.899 3.532 1.00 82.31 74 PRO A CA 1
ATOM 530 C C . PRO A 1 74 ? -14.203 -6.804 2.670 1.00 82.31 74 PRO A C 1
ATOM 532 O O . PRO A 1 74 ? -13.524 -5.820 2.367 1.00 82.31 74 PRO A O 1
ATOM 535 N N . PRO A 1 75 ? -15.497 -6.915 2.304 1.00 80.75 75 PRO A N 1
ATOM 536 C CA . PRO A 1 75 ? -16.154 -5.977 1.386 1.00 80.75 75 PRO A CA 1
ATOM 537 C C . PRO A 1 75 ? -16.034 -4.505 1.799 1.00 80.75 75 PRO A C 1
ATOM 539 O O . PRO A 1 75 ? -15.791 -3.644 0.957 1.00 80.75 75 PRO A O 1
ATOM 542 N N . ASP A 1 76 ? -16.114 -4.229 3.101 1.00 80.50 76 ASP A N 1
ATOM 543 C CA . ASP A 1 76 ? -16.036 -2.873 3.663 1.00 80.50 76 ASP A CA 1
ATOM 544 C C . ASP A 1 76 ? -14.607 -2.298 3.668 1.00 80.50 76 ASP A C 1
ATOM 546 O O . ASP A 1 76 ? -14.392 -1.126 3.980 1.00 80.50 76 ASP A O 1
ATOM 550 N N . LEU A 1 77 ? -13.614 -3.120 3.318 1.00 84.50 77 LEU A N 1
ATOM 551 C CA . LEU A 1 77 ? -12.199 -2.766 3.242 1.00 84.50 77 LEU A CA 1
ATOM 552 C C . LEU A 1 77 ? -11.639 -2.850 1.817 1.00 84.50 77 LEU A C 1
ATOM 554 O O . LEU A 1 77 ? -10.424 -2.724 1.630 1.00 84.50 77 LEU A O 1
ATOM 558 N N . ILE A 1 78 ? -12.513 -3.006 0.821 1.00 86.69 78 ILE A N 1
ATOM 559 C CA . ILE A 1 78 ? -12.180 -2.870 -0.596 1.00 86.69 78 ILE A CA 1
ATOM 560 C C . ILE A 1 78 ? -12.230 -1.383 -0.965 1.00 86.69 78 ILE A C 1
ATOM 562 O O . ILE A 1 78 ? -13.142 -0.642 -0.607 1.00 86.69 78 ILE A O 1
ATOM 566 N N . ALA A 1 79 ? -11.202 -0.929 -1.677 1.00 86.25 79 ALA A N 1
ATOM 567 C CA . ALA A 1 79 ? -11.139 0.441 -2.179 1.00 86.25 79 ALA A CA 1
ATOM 568 C C . ALA A 1 79 ? -12.155 0.627 -3.305 1.00 86.25 79 ALA A C 1
ATOM 570 O O . ALA A 1 79 ? -12.260 -0.219 -4.191 1.00 86.25 79 ALA A O 1
ATOM 571 N N . GLN A 1 80 ? -12.830 1.771 -3.316 1.00 85.12 80 GLN A N 1
ATOM 572 C CA . GLN A 1 80 ? -13.561 2.193 -4.501 1.00 85.12 80 GLN A CA 1
ATOM 573 C C . GLN A 1 80 ? -12.559 2.661 -5.567 1.00 85.12 80 GLN A C 1
ATOM 575 O O . GLN A 1 80 ? -11.594 3.352 -5.217 1.00 85.12 80 GLN A O 1
ATOM 580 N N . PRO A 1 81 ? -12.749 2.287 -6.845 1.00 83.38 81 PRO A N 1
ATOM 581 C CA . PRO A 1 81 ? -11.942 2.824 -7.929 1.00 83.38 81 PRO A CA 1
ATOM 582 C C . PRO A 1 81 ? -12.052 4.357 -7.953 1.00 83.38 81 PRO A C 1
ATOM 584 O O . PRO A 1 81 ? -13.174 4.865 -7.930 1.00 83.38 81 PRO A O 1
ATOM 587 N N . PRO A 1 82 ? -10.927 5.089 -7.986 1.00 85.81 82 PRO A N 1
ATOM 588 C CA . PRO A 1 82 ? -10.946 6.543 -8.096 1.00 85.81 82 PRO A CA 1
ATOM 589 C C . PRO A 1 82 ? -11.525 6.971 -9.448 1.00 85.81 82 PRO A C 1
ATOM 591 O O . PRO A 1 82 ? -11.394 6.253 -10.448 1.00 85.81 82 PRO A O 1
ATOM 594 N N . GLU A 1 83 ? -12.143 8.148 -9.487 1.00 88.31 83 GLU A N 1
ATOM 595 C CA . GLU A 1 83 ? -12.637 8.725 -10.738 1.00 88.31 83 GLU A CA 1
ATOM 596 C C . GLU A 1 83 ? -11.479 9.123 -11.675 1.00 88.31 83 GLU A C 1
ATOM 598 O O . GLU A 1 83 ? -10.308 9.183 -11.287 1.00 88.31 83 GLU A O 1
ATOM 603 N N . SER A 1 84 ? -11.793 9.396 -12.945 1.00 90.69 84 SER A N 1
ATOM 604 C CA . SER A 1 84 ? -10.789 9.852 -13.915 1.00 90.69 84 SER A CA 1
ATOM 605 C C . SER A 1 84 ? -10.094 11.125 -13.419 1.00 90.69 84 SER A C 1
ATOM 607 O O . SER A 1 84 ? -10.746 12.081 -12.997 1.00 90.69 84 SER A O 1
ATOM 609 N N . GLY A 1 85 ? -8.759 11.127 -13.442 1.00 87.00 85 GLY A N 1
ATOM 610 C CA . GLY A 1 85 ? -7.939 12.216 -12.902 1.00 87.00 85 GLY A CA 1
ATOM 611 C C . GLY A 1 85 ? -7.844 12.289 -11.369 1.00 87.00 85 GLY A C 1
ATOM 612 O O . GLY A 1 85 ? -7.026 13.060 -10.860 1.00 87.00 85 GLY A O 1
ATOM 613 N N . GLU A 1 86 ? -8.604 11.493 -10.614 1.00 89.69 86 GLU A N 1
ATOM 614 C CA . GLU A 1 86 ? -8.486 11.431 -9.156 1.00 89.69 86 GLU A CA 1
ATOM 615 C C . GLU A 1 86 ? -7.269 10.586 -8.740 1.00 89.69 86 GLU A C 1
ATOM 617 O O . GLU A 1 86 ? -7.007 9.499 -9.260 1.00 89.69 86 GLU A O 1
ATOM 622 N N . ILE A 1 87 ? -6.499 11.081 -7.766 1.00 89.19 87 ILE A N 1
ATOM 623 C CA . ILE A 1 87 ? -5.295 10.397 -7.282 1.00 89.19 87 ILE A CA 1
ATOM 624 C C . ILE A 1 87 ? -5.665 9.312 -6.262 1.00 89.19 87 ILE A C 1
ATOM 626 O O . ILE A 1 87 ? -5.810 9.583 -5.063 1.00 89.19 87 ILE A O 1
ATOM 630 N N . GLY A 1 88 ? -5.676 8.061 -6.716 1.00 91.44 88 GLY A N 1
ATOM 631 C CA . GLY A 1 88 ? -5.827 6.868 -5.884 1.00 91.44 88 GLY A CA 1
ATOM 632 C C . GLY A 1 88 ? -4.525 6.363 -5.259 1.00 91.44 88 GLY A C 1
ATOM 633 O O . GLY A 1 88 ? -3.444 6.929 -5.449 1.00 91.44 88 GLY A O 1
ATOM 634 N N . SER A 1 89 ? -4.636 5.280 -4.486 1.00 93.50 89 SER A N 1
ATOM 635 C CA . SER A 1 89 ? -3.495 4.515 -3.964 1.00 93.50 89 SER A CA 1
ATOM 636 C C . SER A 1 89 ? -3.429 3.155 -4.646 1.00 93.50 89 SER A C 1
ATOM 638 O O . SER A 1 89 ? -4.434 2.452 -4.713 1.00 93.50 89 SER A O 1
ATOM 640 N N . TYR A 1 90 ? -2.242 2.780 -5.105 1.00 95.38 90 TYR A N 1
ATOM 641 C CA . TYR A 1 90 ? -2.014 1.576 -5.897 1.00 95.38 90 TYR A CA 1
ATOM 642 C C . TYR A 1 90 ? -0.789 0.818 -5.397 1.00 95.38 90 TYR A C 1
ATOM 644 O O . TYR A 1 90 ? 0.050 1.367 -4.671 1.00 95.38 90 TYR A O 1
ATOM 652 N N . ILE A 1 91 ? -0.688 -0.432 -5.823 1.00 95.50 91 ILE A N 1
ATOM 653 C CA . ILE A 1 91 ? 0.507 -1.255 -5.727 1.00 95.50 91 ILE A CA 1
ATOM 654 C C . ILE A 1 91 ? 0.987 -1.540 -7.150 1.00 95.50 91 ILE A C 1
ATOM 656 O O . ILE A 1 91 ? 0.193 -1.900 -8.016 1.00 95.50 91 ILE A O 1
ATOM 660 N N . ILE A 1 92 ? 2.286 -1.376 -7.381 1.00 95.06 92 ILE A N 1
ATOM 661 C CA . ILE A 1 92 ? 2.967 -1.795 -8.609 1.00 95.06 92 ILE A CA 1
ATOM 662 C C . ILE A 1 92 ? 3.956 -2.892 -8.232 1.00 95.06 92 ILE A C 1
ATOM 664 O O . ILE A 1 92 ? 4.753 -2.686 -7.316 1.00 95.06 92 ILE A O 1
ATOM 668 N N . HIS A 1 93 ? 3.923 -4.025 -8.927 1.00 93.69 93 HIS A N 1
ATOM 669 C CA . HIS A 1 93 ? 4.942 -5.067 -8.818 1.00 93.69 93 HIS A CA 1
ATOM 670 C C . HIS A 1 93 ? 5.890 -5.009 -10.020 1.00 93.69 93 HIS A C 1
ATOM 672 O O . HIS A 1 93 ? 5.479 -4.724 -11.149 1.00 93.69 93 HIS A O 1
ATOM 678 N N . ILE A 1 94 ? 7.179 -5.207 -9.741 1.00 90.00 94 ILE A N 1
ATOM 679 C CA . ILE A 1 94 ? 8.267 -5.066 -10.706 1.00 90.00 94 ILE A CA 1
ATOM 680 C C . ILE A 1 94 ? 8.972 -6.412 -10.887 1.00 90.00 94 ILE A C 1
ATOM 682 O O . ILE A 1 94 ? 9.447 -7.041 -9.939 1.00 90.00 94 ILE A O 1
ATOM 686 N N . CYS A 1 95 ? 9.100 -6.826 -12.144 1.00 86.44 95 CYS A N 1
ATOM 687 C CA . CYS A 1 95 ? 9.539 -8.162 -12.545 1.00 86.44 95 CYS A CA 1
ATOM 688 C C . CYS A 1 95 ? 11.065 -8.291 -12.735 1.00 86.44 95 CYS A C 1
ATOM 690 O O . CYS A 1 95 ? 11.587 -9.353 -13.102 1.00 86.44 95 CYS A O 1
ATOM 692 N N . VAL A 1 96 ? 11.785 -7.195 -12.492 1.00 82.50 96 VAL A N 1
ATOM 693 C CA . VAL A 1 96 ? 13.240 -7.052 -12.625 1.00 82.50 96 VAL A CA 1
ATOM 694 C C . VAL A 1 96 ? 13.862 -6.572 -11.315 1.00 82.50 96 VAL A C 1
ATOM 696 O O . VAL A 1 96 ? 13.163 -6.143 -10.397 1.00 82.50 96 VAL A O 1
ATOM 699 N N . LEU A 1 97 ? 15.192 -6.640 -11.212 1.00 82.44 97 LEU A N 1
ATOM 700 C CA . LEU A 1 97 ? 15.897 -5.967 -10.125 1.00 82.44 97 LEU A CA 1
ATOM 701 C C . LEU A 1 97 ? 15.739 -4.458 -10.303 1.00 82.44 97 LEU A C 1
ATOM 703 O O . LEU A 1 97 ? 16.093 -3.927 -11.353 1.00 82.44 97 LEU A O 1
ATOM 707 N N . ILE A 1 98 ? 15.224 -3.779 -9.284 1.00 82.56 98 ILE A N 1
ATOM 708 C CA . ILE A 1 98 ? 14.981 -2.348 -9.391 1.00 82.56 98 ILE A CA 1
ATOM 709 C C . ILE A 1 98 ? 16.292 -1.560 -9.445 1.00 82.56 98 ILE A C 1
ATOM 711 O O . ILE A 1 98 ? 17.162 -1.708 -8.582 1.00 82.56 98 ILE A O 1
ATOM 715 N N . THR A 1 99 ? 16.425 -0.698 -10.448 1.00 87.56 99 THR A N 1
ATOM 716 C CA . THR A 1 99 ? 17.514 0.273 -10.551 1.00 87.56 99 THR A CA 1
ATOM 717 C C . THR A 1 99 ? 16.954 1.695 -10.560 1.00 87.56 99 THR A C 1
ATOM 719 O O . THR A 1 99 ? 15.740 1.922 -10.574 1.00 87.56 99 THR A O 1
ATOM 722 N N . GLN A 1 100 ? 17.846 2.688 -10.539 1.00 88.56 100 GLN A N 1
ATOM 723 C CA . GLN A 1 100 ? 17.434 4.088 -10.614 1.00 88.56 100 GLN A CA 1
ATOM 724 C C . GLN A 1 100 ? 16.707 4.398 -11.933 1.00 88.56 100 GLN A C 1
ATOM 726 O O . GLN A 1 100 ? 15.798 5.222 -11.940 1.00 88.56 100 GLN A O 1
ATOM 731 N N . THR A 1 101 ? 17.038 3.698 -13.023 1.00 89.94 101 THR A N 1
ATOM 732 C CA . THR A 1 101 ? 16.401 3.887 -14.331 1.00 89.94 101 THR A CA 1
ATOM 733 C C . THR A 1 101 ? 14.912 3.541 -14.301 1.00 89.94 101 THR A C 1
ATOM 735 O O . THR A 1 101 ? 14.104 4.317 -14.812 1.00 89.94 101 THR A O 1
ATOM 738 N N . GLU A 1 102 ? 14.517 2.435 -13.664 1.00 89.81 102 GLU A N 1
ATOM 739 C CA . GLU A 1 102 ? 13.099 2.071 -13.529 1.00 89.81 102 GLU A CA 1
ATOM 740 C C . GLU A 1 102 ? 12.352 3.041 -12.604 1.00 89.81 102 GLU A C 1
ATOM 742 O O . GLU A 1 102 ? 11.228 3.448 -12.903 1.00 89.81 102 GLU A O 1
ATOM 747 N N . ILE A 1 103 ? 12.986 3.469 -11.506 1.00 88.81 103 ILE A N 1
ATOM 748 C CA . ILE A 1 103 ? 12.417 4.473 -10.595 1.00 88.81 103 ILE A CA 1
ATOM 749 C C . ILE A 1 103 ? 12.168 5.798 -11.321 1.00 88.81 103 ILE A C 1
ATOM 751 O O . ILE A 1 103 ? 11.104 6.401 -11.160 1.00 88.81 103 ILE A O 1
ATOM 755 N N . ASP A 1 104 ? 13.127 6.252 -12.123 1.00 92.69 104 ASP A N 1
ATOM 756 C CA . ASP A 1 104 ? 13.007 7.494 -12.883 1.00 92.69 104 ASP A CA 1
ATOM 757 C C . ASP A 1 104 ? 11.942 7.371 -13.974 1.00 92.69 104 ASP A C 1
ATOM 759 O O . ASP A 1 104 ? 11.158 8.298 -14.163 1.00 92.69 104 ASP A O 1
ATOM 763 N N . ALA A 1 105 ? 11.833 6.215 -14.637 1.00 92.19 105 ALA A N 1
ATOM 764 C CA . ALA A 1 105 ? 10.767 5.953 -15.600 1.00 92.19 105 ALA A CA 1
ATOM 765 C C . ALA A 1 105 ? 9.368 6.064 -14.965 1.00 92.19 105 ALA A C 1
ATOM 767 O O . ALA A 1 105 ? 8.492 6.693 -15.555 1.00 92.19 105 ALA A O 1
ATOM 768 N N . ILE A 1 106 ? 9.170 5.537 -13.750 1.00 92.81 106 ILE A N 1
ATOM 769 C CA . ILE A 1 106 ? 7.910 5.691 -12.998 1.00 92.81 106 ILE A CA 1
ATOM 770 C C . ILE A 1 106 ? 7.676 7.166 -12.631 1.00 92.81 106 ILE A C 1
ATOM 772 O O . ILE A 1 106 ? 6.593 7.708 -12.857 1.00 92.81 106 ILE A O 1
ATOM 776 N N . ARG A 1 107 ? 8.692 7.853 -12.098 1.00 92.56 107 ARG A N 1
ATOM 777 C CA . ARG A 1 107 ? 8.577 9.261 -11.675 1.00 92.56 107 ARG A CA 1
ATOM 778 C C . ARG A 1 107 ? 8.307 10.215 -12.835 1.00 92.56 107 ARG A C 1
ATOM 780 O O . ARG A 1 107 ? 7.534 11.153 -12.666 1.00 92.56 107 ARG A O 1
ATOM 787 N N . ASN A 1 108 ? 8.877 9.958 -14.010 1.00 94.19 108 ASN A N 1
ATOM 788 C CA . ASN A 1 108 ? 8.660 10.756 -15.220 1.00 94.19 108 ASN A CA 1
ATOM 789 C C . ASN A 1 108 ? 7.202 10.721 -15.709 1.00 94.19 108 ASN A C 1
ATOM 791 O O . ASN A 1 108 ? 6.796 11.586 -16.479 1.00 94.19 108 ASN A O 1
ATOM 795 N N . MET A 1 109 ? 6.395 9.767 -15.233 1.00 93.00 109 MET A N 1
ATOM 796 C CA . MET A 1 109 ? 4.946 9.728 -15.462 1.00 93.00 109 MET A CA 1
ATOM 797 C C . MET A 1 109 ? 4.149 10.543 -14.435 1.00 93.00 109 MET A C 1
ATOM 799 O O . MET A 1 109 ? 2.922 10.467 -14.421 1.00 93.00 109 MET A O 1
ATOM 803 N N . ASN A 1 110 ? 4.817 11.305 -13.563 1.00 95.00 110 ASN A N 1
ATOM 804 C CA . ASN A 1 110 ? 4.237 11.984 -12.401 1.00 95.00 110 ASN A CA 1
ATOM 805 C C . ASN A 1 110 ? 3.567 11.023 -11.398 1.00 95.00 110 ASN A C 1
ATOM 807 O O . ASN A 1 110 ? 2.603 11.390 -10.725 1.00 95.00 110 ASN A O 1
ATOM 811 N N . ILE A 1 111 ? 4.071 9.789 -11.292 1.00 95.19 111 ILE A N 1
ATOM 812 C CA . ILE A 1 111 ? 3.644 8.812 -10.281 1.00 95.19 111 ILE A CA 1
ATOM 813 C C . ILE A 1 111 ? 4.477 9.019 -9.014 1.00 95.19 111 ILE A C 1
ATOM 815 O O . ILE A 1 111 ? 5.709 9.063 -9.057 1.00 95.19 111 ILE A O 1
ATOM 819 N N . THR A 1 112 ? 3.812 9.117 -7.862 1.00 93.94 112 THR A N 1
ATOM 820 C CA . THR A 1 112 ? 4.490 9.319 -6.573 1.00 93.94 112 THR A CA 1
ATOM 821 C C . THR A 1 112 ? 4.687 7.988 -5.857 1.00 93.94 112 THR A C 1
ATOM 823 O O . THR A 1 112 ? 3.718 7.362 -5.434 1.00 93.94 112 THR A O 1
ATOM 826 N N . ILE A 1 113 ? 5.938 7.566 -5.664 1.00 92.56 113 ILE A N 1
ATOM 827 C CA . ILE A 1 113 ? 6.273 6.368 -4.880 1.00 92.56 113 ILE A CA 1
ATOM 828 C C . ILE A 1 113 ? 6.264 6.726 -3.391 1.00 92.56 113 ILE A C 1
ATOM 830 O O . ILE A 1 113 ? 7.018 7.593 -2.957 1.00 92.56 113 ILE A O 1
ATOM 834 N N . ILE A 1 114 ? 5.412 6.054 -2.616 1.00 92.44 114 ILE A N 1
ATOM 835 C CA . ILE A 1 114 ? 5.223 6.303 -1.178 1.00 92.44 114 ILE A CA 1
ATOM 836 C C . ILE A 1 114 ? 6.124 5.406 -0.331 1.00 92.44 114 ILE A C 1
ATOM 838 O O . ILE A 1 114 ? 6.595 5.823 0.722 1.00 92.44 114 ILE A O 1
ATOM 842 N N . GLY A 1 115 ? 6.363 4.174 -0.775 1.00 88.25 115 GLY A N 1
ATOM 843 C CA . GLY A 1 115 ? 7.206 3.229 -0.053 1.00 88.25 115 GLY A CA 1
ATOM 844 C C . GLY A 1 115 ? 7.324 1.893 -0.769 1.00 88.25 115 GLY A C 1
ATOM 845 O O . GLY A 1 115 ? 6.541 1.587 -1.672 1.00 88.25 115 GLY A O 1
ATOM 846 N N . SER A 1 116 ? 8.312 1.102 -0.363 1.00 89.88 116 SER A N 1
ATOM 847 C CA . SER A 1 116 ? 8.463 -0.276 -0.814 1.00 89.88 116 SER A CA 1
ATOM 848 C C . SER A 1 116 ? 7.547 -1.214 -0.030 1.00 89.88 116 SER A C 1
ATOM 850 O O . SER A 1 116 ? 7.259 -1.014 1.150 1.00 89.88 116 SER A O 1
ATOM 852 N N . ILE A 1 117 ? 7.104 -2.256 -0.714 1.00 89.62 117 ILE A N 1
ATOM 853 C CA . ILE A 1 117 ? 6.455 -3.443 -0.173 1.00 89.62 117 ILE A CA 1
ATOM 854 C C . ILE A 1 117 ? 7.433 -4.606 -0.431 1.00 89.62 117 ILE A C 1
ATOM 856 O O . ILE A 1 117 ? 8.151 -4.589 -1.438 1.00 89.62 117 ILE A O 1
ATOM 860 N N . PRO A 1 118 ? 7.534 -5.595 0.473 1.00 88.50 118 PRO A N 1
ATOM 861 C CA . PRO A 1 118 ? 8.324 -6.797 0.230 1.00 88.50 118 PRO A CA 1
ATOM 862 C C . PRO A 1 118 ? 8.076 -7.413 -1.153 1.00 88.50 118 PRO A C 1
ATOM 864 O O . PRO A 1 118 ? 6.971 -7.319 -1.686 1.00 88.50 118 PRO A O 1
ATOM 867 N N . TRP A 1 119 ? 9.109 -8.078 -1.683 1.00 86.12 119 TRP A N 1
ATOM 868 C CA . TRP A 1 119 ? 9.071 -8.810 -2.956 1.00 86.12 119 TRP A CA 1
ATOM 869 C C . TRP A 1 119 ? 8.905 -7.933 -4.210 1.00 86.12 119 TRP A C 1
ATOM 871 O O . TRP A 1 119 ? 8.132 -8.257 -5.095 1.00 86.12 119 TRP A O 1
ATOM 881 N N . ASN A 1 120 ? 9.688 -6.853 -4.336 1.00 87.88 120 ASN A N 1
ATOM 882 C CA . ASN A 1 120 ? 9.705 -5.949 -5.506 1.00 87.88 120 ASN A CA 1
ATOM 883 C C . ASN A 1 120 ? 8.371 -5.245 -5.807 1.00 87.88 120 ASN A C 1
ATOM 885 O O . ASN A 1 120 ? 8.108 -4.851 -6.946 1.00 87.88 120 ASN A O 1
ATOM 889 N N . ALA A 1 121 ? 7.549 -5.035 -4.783 1.00 91.62 121 ALA A N 1
ATOM 890 C CA . ALA A 1 121 ? 6.327 -4.259 -4.896 1.00 91.62 121 ALA A CA 1
ATOM 891 C C . ALA A 1 121 ? 6.503 -2.849 -4.315 1.00 91.62 121 ALA A C 1
ATOM 893 O O . ALA A 1 121 ? 7.329 -2.602 -3.436 1.00 91.62 121 ALA A O 1
ATOM 894 N N . TYR A 1 122 ? 5.712 -1.898 -4.800 1.00 93.31 122 TYR A N 1
ATOM 895 C CA . TYR A 1 122 ? 5.767 -0.501 -4.381 1.00 93.31 122 TYR A CA 1
ATOM 896 C C . TYR A 1 122 ? 4.373 0.057 -4.200 1.00 93.31 122 TYR A C 1
ATOM 898 O O . TYR A 1 122 ? 3.521 -0.070 -5.076 1.00 93.31 122 TYR A O 1
ATOM 906 N N . LYS A 1 123 ? 4.164 0.745 -3.079 1.00 95.06 123 LYS A N 1
ATOM 907 C CA . LYS A 1 123 ? 2.973 1.557 -2.865 1.00 95.06 123 LYS A CA 1
ATOM 908 C C . LYS A 1 123 ? 3.156 2.899 -3.557 1.00 95.06 123 LYS A C 1
ATOM 910 O O . LYS A 1 123 ? 4.119 3.617 -3.272 1.00 95.06 123 LYS A O 1
ATOM 915 N N . VAL A 1 124 ? 2.202 3.275 -4.399 1.00 95.12 124 VAL A N 1
ATOM 916 C CA . VAL A 1 124 ? 2.253 4.519 -5.173 1.00 95.12 124 VAL A CA 1
ATOM 917 C C . VAL A 1 124 ? 0.945 5.308 -5.089 1.00 95.12 124 VAL A C 1
ATOM 919 O O . VAL A 1 124 ? -0.113 4.769 -4.754 1.00 95.12 124 VAL A O 1
ATOM 922 N N . ARG A 1 125 ? 1.021 6.606 -5.390 1.00 94.94 125 ARG A N 1
ATOM 923 C CA . ARG A 1 125 ? -0.123 7.489 -5.641 1.00 94.94 125 ARG A CA 1
ATOM 924 C C . ARG A 1 125 ? -0.104 7.907 -7.104 1.00 94.94 125 ARG A C 1
AT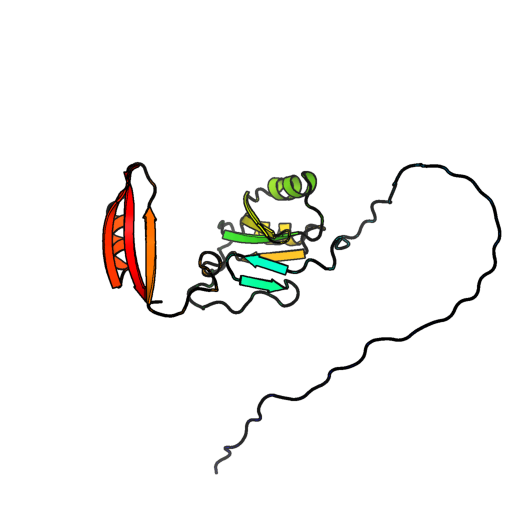OM 926 O O . ARG A 1 125 ? 0.912 8.419 -7.577 1.00 94.94 125 ARG A O 1
ATOM 933 N N . MET A 1 126 ? -1.214 7.663 -7.791 1.00 95.31 126 MET A N 1
ATOM 934 C CA . MET A 1 126 ? -1.383 7.950 -9.214 1.00 95.31 126 MET A CA 1
ATOM 935 C C . MET A 1 126 ? -2.866 7.998 -9.600 1.00 95.31 126 MET A C 1
ATOM 937 O O . MET A 1 126 ? -3.718 7.613 -8.798 1.00 95.31 126 MET A O 1
ATOM 941 N N . THR A 1 127 ? -3.179 8.476 -10.800 1.00 95.19 127 THR A N 1
ATOM 942 C CA . THR A 1 127 ? -4.522 8.432 -11.400 1.00 95.19 127 THR A CA 1
ATOM 943 C C . THR A 1 127 ? -4.764 7.102 -12.137 1.00 95.19 127 THR A C 1
ATOM 945 O O . THR A 1 127 ? -3.799 6.379 -12.414 1.00 95.19 127 THR A O 1
ATOM 948 N N . PRO A 1 128 ? -6.018 6.749 -12.489 1.00 94.06 128 PRO A N 1
ATOM 949 C CA . PRO A 1 128 ? -6.307 5.569 -13.315 1.00 94.06 128 PRO A CA 1
ATOM 950 C C . PRO A 1 128 ? -5.551 5.543 -14.651 1.00 94.06 128 PRO A C 1
ATOM 952 O O . PRO A 1 128 ? -5.080 4.495 -15.089 1.00 94.06 128 PRO A O 1
ATOM 955 N N . GLU A 1 129 ? -5.388 6.698 -15.293 1.00 95.06 129 GLU A N 1
ATOM 956 C CA . GLU A 1 129 ? -4.703 6.819 -16.584 1.00 95.06 129 GLU A CA 1
ATOM 957 C C . GLU A 1 129 ? -3.205 6.533 -16.434 1.00 95.06 129 GLU A C 1
ATOM 959 O O . GLU A 1 129 ? -2.610 5.817 -17.240 1.00 95.06 129 GLU A O 1
ATOM 964 N N . GLN A 1 130 ? -2.596 7.038 -15.360 1.00 96.00 130 GLN A N 1
ATOM 965 C CA . GLN A 1 130 ? -1.212 6.729 -15.011 1.00 96.00 130 GLN A CA 1
ATOM 966 C C . GLN A 1 130 ? -1.031 5.247 -14.667 1.00 96.00 130 GLN A C 1
ATOM 968 O O . GLN A 1 130 ? -0.021 4.665 -15.053 1.00 96.00 130 GLN A O 1
ATOM 973 N N . ALA A 1 131 ? -2.005 4.616 -14.002 1.00 94.50 131 ALA A N 1
ATOM 974 C CA . ALA A 1 131 ? -1.975 3.181 -13.719 1.00 94.50 131 ALA A CA 1
ATOM 975 C C . ALA A 1 131 ? -1.958 2.347 -15.010 1.00 94.50 131 ALA A C 1
ATOM 977 O O . ALA A 1 131 ? -1.190 1.391 -15.122 1.00 94.50 131 ALA A O 1
ATOM 978 N N . GLN A 1 132 ? -2.744 2.755 -16.010 1.00 94.06 132 GLN A N 1
ATOM 979 C CA . GLN A 1 132 ? -2.744 2.129 -17.331 1.00 94.06 132 GLN A CA 1
ATOM 980 C C . GLN A 1 132 ? -1.431 2.365 -18.094 1.00 94.06 132 GLN A C 1
ATOM 982 O O . GLN A 1 132 ? -0.968 1.484 -18.811 1.00 94.06 132 GLN A O 1
ATOM 987 N N . LEU A 1 133 ? -0.795 3.529 -17.953 1.00 93.75 133 LEU A N 1
ATOM 988 C CA . LEU A 1 133 ? 0.535 3.762 -18.532 1.00 93.75 133 LEU A CA 1
ATOM 989 C C . LEU A 1 133 ? 1.606 2.910 -17.840 1.00 93.75 133 LEU A C 1
ATOM 991 O O . LEU A 1 133 ? 2.436 2.302 -18.514 1.00 93.75 133 LEU A O 1
ATOM 995 N N . ALA A 1 134 ? 1.559 2.823 -16.511 1.00 93.00 134 ALA A N 1
ATOM 996 C CA . ALA A 1 134 ? 2.498 2.042 -15.722 1.00 93.00 134 ALA A CA 1
ATOM 997 C C . ALA A 1 134 ? 2.417 0.543 -16.040 1.00 93.00 134 ALA A C 1
ATOM 999 O O . ALA A 1 134 ? 3.457 -0.101 -16.134 1.00 93.00 134 ALA A O 1
ATOM 1000 N N . SER A 1 135 ? 1.221 -0.007 -16.277 1.00 93.38 135 SER A N 1
ATOM 1001 C CA . SER A 1 135 ? 1.057 -1.423 -16.643 1.00 93.38 135 SER A CA 1
ATOM 1002 C C . SER A 1 135 ? 1.627 -1.786 -18.021 1.00 93.38 135 SER A C 1
ATOM 1004 O O . SER A 1 135 ? 1.812 -2.963 -18.310 1.00 93.38 135 SER A O 1
ATOM 1006 N N . ASN A 1 136 ? 1.939 -0.793 -18.862 1.00 92.50 136 ASN A N 1
ATOM 1007 C CA . ASN A 1 136 ? 2.590 -0.994 -20.160 1.00 92.50 136 ASN A CA 1
ATOM 1008 C C . ASN A 1 136 ? 4.126 -0.933 -20.088 1.00 92.50 136 ASN A C 1
ATOM 1010 O O . ASN A 1 136 ? 4.800 -1.134 -21.103 1.00 92.50 136 ASN A O 1
ATOM 1014 N N . LEU A 1 137 ? 4.704 -0.633 -18.922 1.00 89.94 137 LEU A N 1
ATOM 1015 C CA . LEU A 1 137 ? 6.151 -0.659 -18.735 1.00 89.94 137 LEU A CA 1
ATOM 1016 C C . LEU A 1 137 ? 6.666 -2.095 -18.813 1.00 89.94 137 LEU A C 1
ATOM 1018 O O . LEU A 1 137 ? 6.149 -2.990 -18.157 1.00 89.94 137 LEU A O 1
ATOM 1022 N N . SER A 1 138 ? 7.752 -2.311 -19.555 1.00 88.75 138 SER A N 1
ATOM 1023 C CA . SER A 1 138 ? 8.324 -3.648 -19.782 1.00 88.75 138 SER A CA 1
ATOM 1024 C C . SER A 1 138 ? 8.799 -4.367 -18.515 1.00 88.75 138 SER A C 1
ATOM 1026 O O . SER A 1 138 ? 9.006 -5.578 -18.544 1.00 88.75 138 SER A O 1
ATOM 1028 N N . PHE A 1 139 ? 9.009 -3.622 -17.432 1.00 88.44 139 PHE A N 1
ATOM 1029 C CA . PHE A 1 139 ? 9.455 -4.124 -16.137 1.00 88.44 139 PHE A CA 1
ATOM 1030 C C . PHE A 1 139 ? 8.333 -4.203 -15.091 1.00 88.44 139 PHE A C 1
ATOM 1032 O O . PHE A 1 139 ? 8.592 -4.644 -13.974 1.00 88.44 139 PHE A O 1
ATOM 1039 N N . VAL A 1 140 ? 7.109 -3.790 -15.430 1.00 91.44 140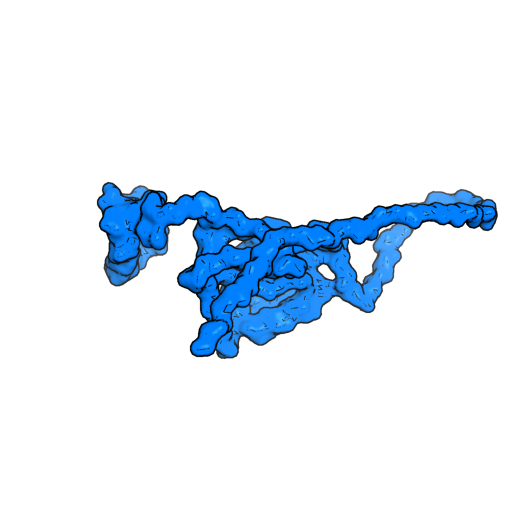 VAL A N 1
ATOM 1040 C CA . VAL A 1 140 ? 5.923 -3.907 -14.573 1.00 91.44 140 VAL A CA 1
ATOM 1041 C C . VAL A 1 140 ? 5.100 -5.092 -15.061 1.00 91.44 140 VAL A C 1
ATOM 1043 O O . VAL A 1 140 ? 4.708 -5.141 -16.222 1.00 91.44 140 VAL A O 1
ATOM 1046 N N . ASP A 1 141 ? 4.845 -6.058 -14.187 1.00 91.00 141 ASP A N 1
ATOM 1047 C CA . ASP A 1 141 ? 4.048 -7.253 -14.495 1.00 91.00 141 ASP A CA 1
ATOM 1048 C C . ASP A 1 141 ? 2.707 -7.293 -13.753 1.00 91.00 141 ASP A C 1
ATOM 1050 O O . ASP A 1 141 ? 1.851 -8.103 -14.107 1.00 91.00 141 ASP A O 1
ATOM 1054 N N . TRP A 1 142 ? 2.481 -6.402 -12.781 1.00 94.00 142 TRP A N 1
ATOM 1055 C CA . TRP A 1 142 ? 1.183 -6.268 -12.123 1.00 94.00 142 TRP A CA 1
ATOM 1056 C C . TRP A 1 142 ? 0.951 -4.871 -11.530 1.00 94.00 142 TRP A C 1
ATOM 1058 O O . TRP A 1 142 ? 1.862 -4.239 -10.985 1.00 94.00 142 TRP A O 1
ATOM 1068 N N . VAL A 1 143 ? -0.296 -4.400 -11.625 1.00 95.06 143 VAL A N 1
ATOM 1069 C CA . VAL A 1 143 ? -0.788 -3.154 -11.022 1.00 95.06 143 VAL A CA 1
ATOM 1070 C C . VAL A 1 143 ? -2.161 -3.425 -10.413 1.00 95.06 143 VAL A C 1
ATOM 1072 O O . VAL A 1 143 ? -3.058 -3.885 -11.117 1.00 95.06 143 VAL A O 1
ATOM 1075 N N . GLY A 1 144 ? -2.336 -3.098 -9.135 1.00 93.88 144 GLY A N 1
ATOM 1076 C CA . GLY A 1 144 ? -3.608 -3.249 -8.424 1.00 93.88 144 GLY A CA 1
ATOM 1077 C C . GLY A 1 144 ? -3.839 -2.147 -7.398 1.00 93.88 144 GLY A C 1
ATOM 1078 O O . GLY A 1 144 ? -3.000 -1.257 -7.209 1.00 93.88 144 GLY A O 1
ATOM 1079 N N . PHE A 1 145 ? -4.998 -2.162 -6.748 1.00 94.50 145 PHE A N 1
ATOM 1080 C CA . PHE A 1 145 ? -5.357 -1.113 -5.800 1.00 94.50 145 PHE A CA 1
ATOM 1081 C C . PHE A 1 145 ? -4.700 -1.358 -4.444 1.00 94.50 145 PHE A C 1
ATOM 1083 O O . PHE A 1 145 ? -4.624 -2.472 -3.939 1.00 94.50 145 PHE A O 1
ATOM 1090 N N . PHE A 1 146 ? -4.262 -0.286 -3.785 1.00 92.94 146 PHE A N 1
ATOM 1091 C CA . PHE A 1 146 ? -3.886 -0.380 -2.379 1.00 92.94 146 PHE A CA 1
ATOM 1092 C C . PHE A 1 146 ? -5.154 -0.259 -1.524 1.00 92.94 146 PHE A C 1
ATOM 1094 O O . PHE A 1 146 ? -5.559 0.841 -1.131 1.00 92.94 146 PHE A O 1
ATOM 1101 N N . HIS A 1 147 ? -5.795 -1.394 -1.258 1.00 91.44 147 HIS A N 1
ATOM 1102 C CA . HIS A 1 147 ? -7.029 -1.466 -0.485 1.00 91.44 147 HIS A CA 1
ATOM 1103 C C . HIS A 1 147 ? -6.849 -1.050 0.988 1.00 91.44 147 HIS A C 1
ATOM 1105 O O . HIS A 1 147 ? -5.787 -1.283 1.573 1.00 91.44 147 HIS A O 1
ATOM 1111 N N . PRO A 1 148 ? -7.875 -0.445 1.628 1.00 88.50 148 PRO A N 1
ATOM 1112 C CA . PRO A 1 148 ? -7.893 -0.222 3.072 1.00 88.50 148 PRO A CA 1
ATOM 1113 C C . PRO A 1 148 ? -7.537 -1.467 3.888 1.00 88.50 148 PRO A C 1
ATOM 1115 O O . PRO A 1 148 ? -6.833 -1.323 4.886 1.00 88.50 148 PRO A O 1
ATOM 1118 N N . ALA A 1 149 ? -7.940 -2.660 3.434 1.00 84.88 149 ALA A N 1
ATOM 1119 C CA . ALA A 1 149 ? -7.609 -3.935 4.071 1.00 84.88 149 ALA A CA 1
ATOM 1120 C C . ALA A 1 149 ? -6.104 -4.090 4.330 1.00 84.88 149 ALA A C 1
ATOM 1122 O O . ALA A 1 149 ? -5.710 -4.454 5.429 1.00 84.88 149 ALA A O 1
ATOM 1123 N N . TYR A 1 150 ? -5.255 -3.691 3.380 1.00 88.00 150 TYR A N 1
ATOM 1124 C CA . TYR A 1 150 ? -3.797 -3.799 3.489 1.00 88.00 150 TYR A CA 1
ATOM 1125 C C . TYR A 1 150 ? -3.168 -2.847 4.521 1.00 88.00 150 TYR A C 1
ATOM 1127 O O . TYR A 1 150 ? -1.987 -2.968 4.848 1.00 88.00 150 TYR A O 1
ATOM 1135 N N . LYS A 1 151 ? -3.920 -1.872 5.049 1.00 81.69 151 LYS A N 1
ATOM 1136 C CA . LYS A 1 151 ? -3.463 -1.021 6.167 1.00 81.69 151 LYS A CA 1
ATOM 1137 C C . LYS A 1 151 ? -3.572 -1.730 7.513 1.00 81.69 151 LYS A C 1
ATOM 1139 O O . LYS A 1 151 ? -2.949 -1.292 8.476 1.00 81.69 151 LYS A O 1
ATOM 1144 N N . ILE A 1 152 ? -4.359 -2.795 7.571 1.00 79.06 152 ILE A N 1
ATOM 1145 C CA . ILE A 1 152 ? -4.659 -3.571 8.767 1.00 79.06 152 ILE A CA 1
ATOM 1146 C C . ILE A 1 152 ? -3.959 -4.925 8.607 1.00 79.06 152 ILE A C 1
ATOM 1148 O O . ILE A 1 152 ? -3.885 -5.433 7.492 1.00 79.06 152 ILE A O 1
ATOM 1152 N N . SER A 1 153 ? -3.394 -5.488 9.680 1.00 70.06 153 SER A N 1
ATOM 1153 C CA . SER A 1 153 ? -2.789 -6.820 9.568 1.00 70.06 153 SER A CA 1
ATOM 1154 C C . SER A 1 153 ? -3.866 -7.855 9.237 1.00 70.06 153 SER A C 1
ATOM 1156 O O . SER A 1 153 ? -4.915 -7.859 9.884 1.00 70.06 153 SER A O 1
ATOM 1158 N N . GLY A 1 154 ? -3.605 -8.739 8.271 1.00 63.47 154 GLY A N 1
ATOM 1159 C CA . GLY A 1 154 ? -4.469 -9.894 7.990 1.00 63.47 154 GLY A CA 1
ATOM 1160 C C . GLY A 1 154 ? -4.593 -10.871 9.170 1.00 63.47 154 GLY A C 1
ATOM 1161 O O . GLY A 1 154 ? -5.557 -11.624 9.238 1.00 63.47 154 GLY A O 1
ATOM 1162 N N . ASP A 1 155 ? -3.660 -10.806 10.125 1.00 65.12 155 ASP A N 1
ATOM 1163 C CA . ASP A 1 155 ? -3.617 -11.670 11.312 1.00 65.12 155 ASP A CA 1
ATOM 1164 C C . ASP A 1 155 ? -4.466 -11.150 12.486 1.00 65.12 155 ASP A C 1
ATOM 1166 O O . ASP A 1 155 ? -4.367 -11.671 13.597 1.00 65.12 155 ASP A O 1
ATOM 1170 N N . LEU A 1 156 ? -5.250 -10.082 12.298 1.00 66.12 156 LEU A N 1
ATOM 1171 C CA . LEU A 1 156 ? -6.139 -9.617 13.360 1.00 66.12 156 LEU A CA 1
ATOM 1172 C C . LEU A 1 156 ? -7.334 -10.559 13.501 1.00 66.12 156 LEU A C 1
ATOM 1174 O O . LEU A 1 156 ? -8.089 -10.769 12.551 1.00 66.12 156 LEU A O 1
ATOM 1178 N N . ASP A 1 157 ? -7.531 -11.069 14.716 1.00 62.16 157 ASP A N 1
ATOM 1179 C CA . ASP A 1 157 ? -8.700 -11.876 15.037 1.00 62.16 157 ASP A CA 1
ATOM 1180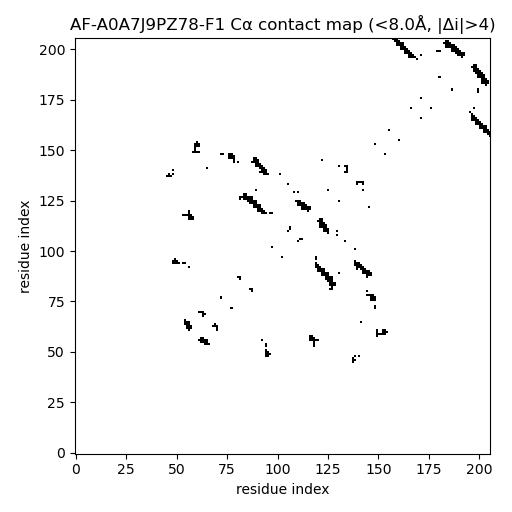 C C . ASP A 1 157 ? -9.987 -11.048 14.842 1.00 62.16 157 ASP A C 1
ATOM 1182 O O . ASP A 1 157 ? -10.092 -9.929 15.367 1.00 62.16 157 ASP A O 1
ATOM 1186 N N . PRO A 1 158 ? -10.989 -11.575 14.112 1.00 61.66 158 PRO A N 1
ATOM 1187 C CA . PRO A 1 158 ? -12.278 -10.914 13.977 1.00 61.66 158 PRO A CA 1
ATOM 1188 C C . PRO A 1 158 ? -12.966 -10.791 15.343 1.00 61.66 158 PRO A C 1
ATOM 1190 O O . PRO A 1 158 ? -12.964 -11.727 16.147 1.00 61.66 158 PRO A O 1
ATOM 1193 N N . GLY A 1 159 ? -13.598 -9.643 15.601 1.00 67.31 159 GLY A N 1
ATOM 1194 C CA . GLY A 1 159 ? -14.323 -9.369 16.840 1.00 67.31 159 GLY A CA 1
ATOM 1195 C C . GLY A 1 159 ? -13.799 -8.152 17.600 1.00 67.31 159 GLY A C 1
ATOM 1196 O O . GLY A 1 159 ? -13.617 -7.075 17.035 1.00 67.31 159 GLY A O 1
ATOM 1197 N N . GLN A 1 160 ? -13.647 -8.293 18.919 1.00 65.69 160 GLN A N 1
ATOM 1198 C CA . GLN A 1 160 ? -13.187 -7.212 19.789 1.00 65.69 160 GLN A CA 1
ATOM 1199 C C . GLN A 1 160 ? -11.666 -7.242 19.923 1.00 65.69 160 GLN A C 1
ATOM 1201 O O . GLN A 1 160 ? -11.118 -8.128 20.574 1.00 65.69 160 GLN A O 1
ATOM 1206 N N . THR A 1 161 ? -11.004 -6.239 19.349 1.00 71.81 161 THR A N 1
ATOM 1207 C CA . THR A 1 161 ? -9.554 -6.056 19.465 1.00 71.81 161 THR A CA 1
ATOM 1208 C C . THR A 1 161 ? -9.253 -4.761 20.201 1.00 71.81 161 THR A C 1
ATOM 1210 O O . THR A 1 161 ? -9.830 -3.706 19.920 1.00 71.81 161 THR A O 1
ATOM 1213 N N . ASP A 1 162 ? -8.320 -4.844 21.146 1.00 73.19 162 ASP A N 1
ATOM 1214 C CA . ASP A 1 162 ? -7.732 -3.669 21.772 1.00 73.19 162 ASP A CA 1
ATOM 1215 C C . ASP A 1 162 ? -6.800 -2.976 20.781 1.00 73.19 162 ASP A C 1
ATOM 1217 O O . ASP A 1 162 ? -5.775 -3.527 20.379 1.00 73.19 162 ASP A O 1
ATOM 1221 N N . VAL A 1 163 ? -7.134 -1.744 20.412 1.00 75.50 163 VAL A N 1
ATOM 1222 C CA . VAL A 1 163 ? -6.290 -0.917 19.552 1.00 75.50 163 VAL A CA 1
ATOM 1223 C C . VAL A 1 163 ? -5.818 0.323 20.294 1.00 75.50 163 VAL A C 1
ATOM 1225 O O . VAL A 1 163 ? -6.485 0.863 21.183 1.00 75.50 163 VAL A O 1
ATOM 1228 N N . LYS A 1 164 ? -4.636 0.783 19.893 1.00 75.31 164 LYS A N 1
ATOM 1229 C CA . LYS A 1 164 ? -4.034 2.035 20.332 1.00 75.31 164 LYS A CA 1
ATOM 1230 C C . LYS A 1 164 ? -3.930 2.952 19.119 1.00 75.31 164 LYS A C 1
ATOM 1232 O O . LYS A 1 164 ? -3.207 2.634 18.179 1.00 75.31 164 LYS A O 1
ATOM 1237 N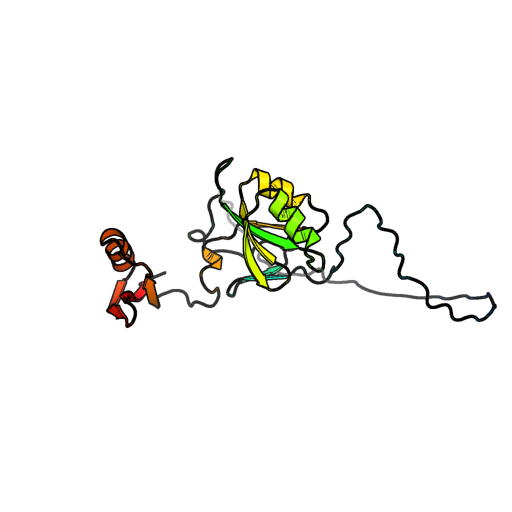 N . ILE A 1 165 ? -4.645 4.068 19.139 1.00 77.06 165 ILE A N 1
ATOM 1238 C CA . ILE A 1 165 ? -4.594 5.095 18.098 1.00 77.06 165 ILE A CA 1
ATOM 1239 C C . ILE A 1 165 ? -3.802 6.275 18.647 1.00 77.06 165 ILE A C 1
AT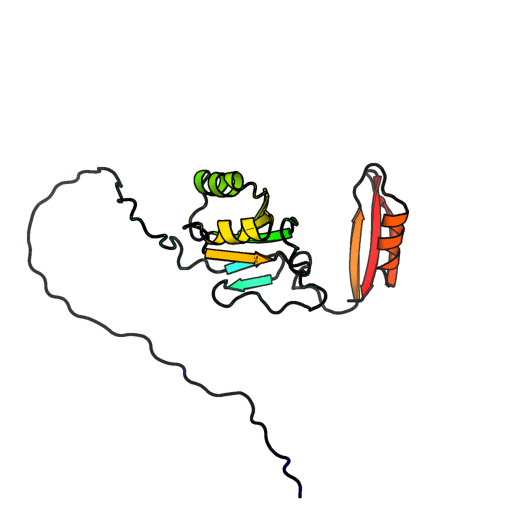OM 1241 O O . ILE A 1 165 ? -4.146 6.827 19.689 1.00 77.06 165 ILE A O 1
ATOM 1245 N N . ILE A 1 166 ? -2.736 6.644 17.941 1.00 73.88 166 ILE A N 1
ATOM 1246 C CA . ILE A 1 166 ? -1.927 7.827 18.231 1.00 73.88 166 ILE A CA 1
ATOM 1247 C C . ILE A 1 166 ? -2.134 8.793 17.072 1.00 73.88 166 ILE A C 1
ATOM 1249 O O . ILE A 1 166 ? -1.935 8.427 15.912 1.00 73.88 166 ILE A O 1
ATOM 1253 N N . MET A 1 167 ? -2.579 10.002 17.383 1.00 72.50 167 MET A N 1
ATOM 1254 C CA . MET A 1 167 ? -2.750 11.081 16.423 1.00 72.50 167 MET A CA 1
ATOM 1255 C C . MET A 1 167 ? -1.612 12.080 16.592 1.00 72.50 167 MET A C 1
ATOM 1257 O O . MET A 1 167 ? -1.364 12.550 17.699 1.00 72.50 167 MET A O 1
ATOM 1261 N N . TYR A 1 168 ? -0.962 12.404 15.476 1.00 74.94 168 TYR A N 1
ATOM 1262 C CA . TYR A 1 168 ? 0.187 13.303 15.413 1.00 74.94 168 TYR A CA 1
ATOM 1263 C C . TYR A 1 168 ? -0.228 14.637 14.791 1.00 74.94 168 TYR A C 1
ATOM 1265 O O . TYR A 1 168 ? -0.811 14.656 13.703 1.00 74.94 168 TYR A O 1
ATOM 1273 N N . GLY A 1 169 ? 0.099 15.754 15.440 1.00 70.19 169 GLY A N 1
ATOM 1274 C CA . GLY A 1 169 ? -0.115 17.086 14.876 1.00 70.19 169 GLY A CA 1
ATOM 1275 C C . GLY A 1 169 ? 0.117 18.215 15.886 1.00 70.19 169 GLY A C 1
ATOM 1276 O O . GLY A 1 169 ? -0.133 18.015 17.070 1.00 70.19 169 GLY A O 1
ATOM 1277 N N . PRO A 1 170 ? 0.567 19.406 15.438 1.00 66.88 170 PRO A N 1
ATOM 1278 C CA . PRO A 1 170 ? 0.785 20.557 16.323 1.00 66.88 170 PRO A CA 1
ATOM 1279 C C . PRO A 1 170 ? -0.519 21.073 16.949 1.00 66.88 170 PRO A C 1
ATOM 1281 O O . PRO A 1 170 ? -0.498 21.652 18.030 1.00 66.88 170 PRO A O 1
ATOM 1284 N N . GLU A 1 171 ? -1.644 20.849 16.268 1.00 77.69 171 GLU A N 1
ATOM 1285 C CA . GLU A 1 171 ? -2.996 21.093 16.755 1.00 77.69 171 GLU A CA 1
ATOM 1286 C C . GLU A 1 171 ?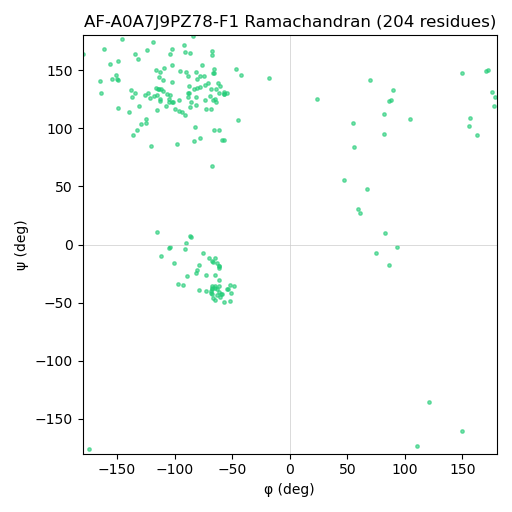 -3.912 20.059 16.090 1.00 77.69 171 GLU A C 1
ATOM 1288 O O . GLU A 1 171 ? -3.996 19.986 14.861 1.00 77.69 171 GLU A O 1
ATOM 1293 N N . ILE A 1 172 ? -4.541 19.198 16.891 1.00 75.81 172 ILE A N 1
ATOM 1294 C CA . ILE A 1 172 ? -5.443 18.155 16.397 1.00 75.81 172 ILE A CA 1
ATOM 1295 C C . ILE A 1 172 ? -6.868 18.681 16.583 1.00 75.81 172 ILE A C 1
ATOM 1297 O O . ILE A 1 172 ? -7.263 18.916 17.723 1.00 75.81 172 ILE A O 1
ATOM 1301 N N . PRO A 1 173 ? -7.647 18.882 15.505 1.00 79.94 173 PRO A N 1
ATOM 1302 C CA . PRO A 1 173 ? -8.989 19.436 15.627 1.00 79.94 173 PRO A CA 1
ATOM 1303 C C . PRO A 1 173 ? -9.891 18.551 16.490 1.00 79.94 173 PRO A C 1
ATOM 1305 O O . PRO A 1 173 ? -9.956 17.341 16.261 1.00 79.94 173 PRO A O 1
ATOM 1308 N N . ASP A 1 174 ? -10.677 19.156 17.384 1.00 81.25 174 ASP A N 1
ATOM 1309 C CA . ASP A 1 174 ? -11.637 18.438 18.239 1.00 81.25 174 ASP A CA 1
ATOM 1310 C C . ASP A 1 174 ? -12.573 17.529 17.431 1.00 81.25 174 ASP A C 1
ATOM 1312 O O . ASP A 1 174 ? -12.898 16.421 17.842 1.00 81.25 174 ASP A O 1
ATOM 1316 N N . ALA A 1 175 ? -12.956 17.942 16.220 1.00 75.75 175 ALA A N 1
ATOM 1317 C CA . ALA A 1 175 ? -13.780 17.123 15.336 1.00 75.75 175 ALA A CA 1
ATOM 1318 C C . ALA A 1 175 ? -13.107 15.794 14.936 1.00 75.75 175 ALA A C 1
ATOM 1320 O O . ALA A 1 175 ? -13.790 14.780 14.808 1.00 75.75 175 ALA A O 1
ATOM 1321 N N . ALA A 1 176 ? -11.785 15.779 14.739 1.00 69.19 176 ALA A N 1
ATOM 1322 C CA . ALA A 1 176 ? -11.039 14.559 14.435 1.00 69.19 176 ALA A CA 1
ATOM 1323 C C . ALA A 1 176 ? -10.920 13.662 15.677 1.00 69.19 176 ALA A C 1
ATOM 1325 O O . ALA A 1 176 ? -11.110 12.449 15.583 1.00 69.19 176 ALA A O 1
ATOM 1326 N N . ILE A 1 177 ? -10.687 14.278 16.839 1.00 77.75 177 ILE A N 1
ATOM 1327 C CA . ILE A 1 177 ? -10.664 13.618 18.150 1.00 77.75 177 ILE A CA 1
ATOM 1328 C C . ILE A 1 177 ? -12.000 12.912 18.407 1.00 77.75 177 ILE A C 1
ATOM 1330 O O . ILE A 1 177 ? -12.026 11.714 18.692 1.00 77.75 177 ILE A O 1
ATOM 1334 N N . GLU A 1 178 ? -13.116 13.609 18.202 1.00 81.12 178 GLU A N 1
ATOM 1335 C CA . GLU A 1 178 ? -14.454 13.047 18.388 1.00 81.12 178 GLU A CA 1
ATOM 1336 C C . GLU A 1 178 ? -14.789 11.960 17.364 1.00 81.12 178 GLU A C 1
ATOM 1338 O O . GLU A 1 178 ? -15.379 10.940 17.719 1.00 81.12 178 GLU A O 1
ATOM 1343 N N . GLN A 1 179 ? -14.368 12.102 16.105 1.00 74.69 179 GLN A N 1
ATOM 1344 C CA . GLN A 1 179 ? -14.542 11.030 15.122 1.00 74.69 179 GLN A CA 1
ATOM 1345 C C . GLN A 1 179 ? -13.827 9.748 15.544 1.00 74.69 179 GLN A C 1
ATOM 1347 O O . GLN A 1 179 ? -14.407 8.672 15.413 1.00 74.69 179 GLN A O 1
ATOM 1352 N N . VAL A 1 180 ? -12.600 9.848 16.063 1.00 75.81 180 VAL A N 1
ATOM 1353 C CA . VAL A 1 180 ? -11.853 8.690 16.569 1.00 75.81 180 VAL A CA 1
ATOM 1354 C C . VAL A 1 180 ? -12.525 8.115 17.811 1.00 75.81 180 VAL A C 1
ATOM 1356 O O . VAL A 1 180 ? -12.756 6.906 17.862 1.00 75.81 180 VAL A O 1
ATOM 1359 N N . ARG A 1 181 ? -12.918 8.965 18.769 1.00 77.75 181 ARG A N 1
ATOM 1360 C CA . ARG A 1 181 ? -13.645 8.562 19.982 1.00 77.75 181 ARG A CA 1
ATOM 1361 C C . ARG A 1 181 ? -14.875 7.722 19.644 1.00 77.75 181 ARG A C 1
ATOM 1363 O O . ARG A 1 181 ? -15.055 6.648 20.209 1.00 77.75 181 ARG A O 1
ATOM 1370 N N . LEU A 1 182 ? -15.687 8.183 18.693 1.00 81.75 182 LEU A N 1
ATOM 1371 C CA . LEU A 1 182 ? -16.937 7.532 18.288 1.00 81.75 182 LEU A CA 1
ATOM 1372 C C . LEU A 1 182 ? -16.740 6.173 17.603 1.00 81.75 182 LEU A C 1
ATOM 1374 O O . LEU A 1 182 ? -17.709 5.428 17.459 1.00 81.75 182 LEU A O 1
ATOM 1378 N N . LYS A 1 183 ? -15.523 5.834 17.161 1.00 77.12 183 LYS A N 1
ATOM 1379 C CA . LYS A 1 183 ? -15.230 4.503 16.607 1.00 77.12 183 LYS A CA 1
ATOM 1380 C C . LYS A 1 183 ? -14.993 3.454 17.688 1.00 77.12 183 LYS A C 1
ATOM 1382 O O . LYS A 1 183 ? -15.179 2.273 17.409 1.00 77.12 183 LYS A O 1
ATOM 1387 N N . PHE A 1 184 ? -14.625 3.854 18.904 1.00 76.94 184 PHE A N 1
ATOM 1388 C CA . PHE A 1 184 ? -14.419 2.928 20.013 1.00 76.94 184 PHE A CA 1
ATOM 1389 C C . PHE A 1 184 ? -15.730 2.525 20.675 1.00 76.94 184 PHE A C 1
ATOM 1391 O O . PHE A 1 184 ? -16.561 3.363 21.011 1.00 76.94 184 PHE A O 1
ATOM 1398 N N . HIS A 1 185 ? -15.874 1.226 20.930 1.00 81.44 185 HIS A N 1
ATOM 1399 C CA . HIS A 1 185 ? -16.977 0.708 21.734 1.00 81.44 185 HIS A CA 1
ATOM 1400 C C . HIS A 1 185 ? -16.708 0.903 23.232 1.00 81.44 185 HIS A C 1
ATOM 1402 O O . HIS A 1 185 ? -17.598 1.267 23.995 1.00 81.44 185 HIS A O 1
ATOM 1408 N N . THR A 1 186 ? -15.450 0.706 23.638 1.00 82.12 186 THR A N 1
ATOM 1409 C CA . THR A 1 186 ? -14.977 0.905 25.013 1.00 82.12 186 THR A CA 1
ATOM 1410 C C . THR A 1 186 ? -13.664 1.669 24.978 1.00 82.12 186 THR A C 1
ATOM 1412 O O . THR A 1 186 ? -12.750 1.259 24.270 1.00 82.12 186 THR A O 1
ATOM 1415 N N . ILE A 1 187 ? -13.530 2.734 25.769 1.00 83.12 187 ILE A N 1
ATOM 1416 C CA . ILE A 1 187 ? -12.277 3.492 25.907 1.00 83.12 187 ILE A CA 1
ATOM 1417 C C . ILE A 1 187 ? -11.631 3.136 27.247 1.00 83.12 187 ILE A C 1
ATOM 1419 O O . ILE A 1 187 ? -12.258 3.236 28.299 1.00 83.12 187 ILE A O 1
ATOM 1423 N N . LYS A 1 188 ? -10.373 2.695 27.195 1.00 84.50 1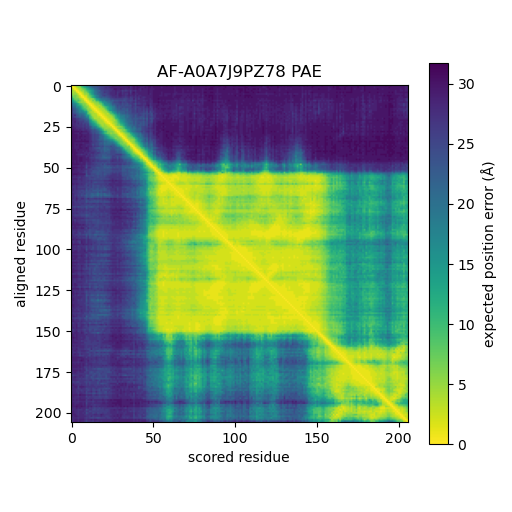88 LYS A N 1
ATOM 1424 C CA . LYS A 1 188 ? -9.532 2.356 28.353 1.00 84.50 188 LYS A CA 1
ATOM 1425 C C . LYS A 1 188 ? -8.610 3.511 28.750 1.00 84.50 188 LYS A C 1
ATOM 1427 O O . LYS A 1 188 ? -8.322 3.671 29.931 1.00 84.50 188 LYS A O 1
ATOM 1432 N N . SER A 1 189 ? -8.131 4.293 27.782 1.00 78.62 189 SER A N 1
ATOM 1433 C CA . SER A 1 189 ? -7.263 5.450 28.018 1.00 78.62 189 SER A CA 1
ATOM 1434 C C . SER A 1 189 ? -7.466 6.509 26.942 1.00 78.62 189 SER A C 1
ATOM 1436 O O . SER A 1 189 ? -7.643 6.179 25.770 1.00 78.62 189 SER A O 1
ATOM 1438 N N . GLU A 1 190 ? -7.420 7.771 27.352 1.00 85.56 190 GLU A N 1
ATOM 1439 C CA . GLU A 1 190 ? -7.477 8.928 26.472 1.00 85.56 190 GLU A CA 1
ATOM 1440 C C . GLU A 1 190 ? -6.675 10.083 27.077 1.00 85.56 190 GLU A C 1
ATOM 1442 O O . GLU A 1 190 ? -6.702 10.290 28.293 1.00 85.56 190 GLU A O 1
ATOM 1447 N N . GLY A 1 191 ? -5.968 10.833 26.234 1.00 81.38 191 GLY A N 1
ATOM 1448 C CA . GLY A 1 191 ? -5.258 12.044 26.631 1.00 81.38 191 GLY A CA 1
ATOM 1449 C C . GLY A 1 191 ? -4.017 12.275 25.783 1.00 81.38 191 GLY A C 1
ATOM 1450 O O . GLY A 1 191 ? -3.883 11.707 24.708 1.00 81.38 191 GLY A O 1
ATOM 1451 N N . PHE A 1 192 ? -3.091 13.090 26.273 1.00 78.50 192 PHE A N 1
ATOM 1452 C CA . PHE A 1 192 ? -1.843 13.383 25.570 1.00 78.50 192 PHE A CA 1
ATOM 1453 C C . PHE A 1 192 ? -0.689 12.488 26.045 1.00 78.50 192 PHE A C 1
ATOM 1455 O O . PHE A 1 192 ? -0.634 12.113 27.220 1.00 78.50 192 PHE A O 1
ATOM 1462 N N . THR A 1 193 ? 0.262 12.171 25.164 1.00 74.00 193 THR A N 1
ATOM 1463 C CA . THR A 1 193 ? 1.538 11.533 25.535 1.00 74.00 193 THR A CA 1
ATOM 1464 C C . THR A 1 193 ? 2.637 12.564 25.805 1.00 74.00 193 THR A C 1
ATOM 1466 O O . THR A 1 193 ? 2.488 13.756 25.532 1.00 74.00 193 THR A O 1
ATOM 1469 N N . LEU A 1 194 ? 3.782 12.095 26.323 1.00 56.31 194 LEU A N 1
ATOM 1470 C CA . LEU A 1 194 ? 5.047 12.822 26.169 1.00 56.31 194 LEU A CA 1
ATOM 1471 C C . LEU A 1 194 ? 5.242 13.059 24.664 1.00 56.31 194 LEU A C 1
ATOM 1473 O O . LEU A 1 194 ? 5.038 12.126 23.896 1.00 56.31 194 LEU A O 1
ATOM 1477 N N . ASP A 1 195 ? 5.540 14.300 24.285 1.00 65.25 195 ASP A N 1
ATOM 1478 C CA . ASP A 1 195 ? 5.608 14.838 22.910 1.00 65.25 195 ASP A CA 1
ATOM 1479 C C . ASP A 1 195 ? 4.323 15.489 22.359 1.00 65.25 195 ASP A C 1
ATOM 1481 O O . ASP A 1 195 ? 4.365 16.100 21.295 1.00 65.25 195 ASP A O 1
ATOM 1485 N N . GLY A 1 196 ? 3.218 15.500 23.117 1.00 63.62 196 GLY A N 1
ATOM 1486 C CA . GLY A 1 196 ? 2.020 16.279 22.760 1.00 63.62 196 GLY A CA 1
ATOM 1487 C C . GLY A 1 196 ? 1.081 15.605 21.754 1.00 63.62 196 GLY A C 1
ATOM 1488 O O . GLY A 1 196 ? 0.123 16.232 21.307 1.00 63.62 196 GLY A O 1
ATOM 1489 N N . ASP A 1 197 ? 1.309 14.329 21.443 1.00 76.81 197 ASP A N 1
ATOM 1490 C CA . ASP A 1 197 ? 0.413 13.530 20.609 1.00 76.81 197 ASP A CA 1
ATOM 1491 C C . ASP A 1 197 ? -0.845 13.125 21.377 1.00 76.81 197 ASP A C 1
ATOM 1493 O O . ASP A 1 197 ? -0.790 12.827 22.575 1.00 76.81 197 ASP A O 1
ATOM 1497 N N . TYR A 1 198 ? -1.982 13.062 20.683 1.00 75.38 198 TYR A N 1
ATOM 1498 C CA . TYR A 1 198 ? -3.236 12.611 21.286 1.00 75.38 198 TYR A CA 1
ATOM 1499 C C . TYR A 1 198 ? -3.366 11.096 21.166 1.00 75.38 198 TYR A C 1
ATOM 1501 O O . TYR A 1 198 ? -3.229 10.513 20.088 1.00 75.38 198 TYR A O 1
ATOM 1509 N N . LEU A 1 199 ? -3.669 10.455 22.282 1.00 77.75 199 LEU A N 1
ATOM 1510 C CA . LEU A 1 199 ? -3.758 9.019 22.438 1.00 77.75 199 LEU A CA 1
ATOM 1511 C C . LEU A 1 199 ? -5.193 8.601 22.733 1.00 77.75 199 LEU A C 1
ATOM 1513 O O . LEU A 1 199 ? -5.825 9.125 23.646 1.00 77.75 199 LEU A O 1
ATOM 1517 N N . PHE A 1 200 ? -5.635 7.566 22.027 1.00 77.69 200 PHE A N 1
ATOM 1518 C CA . PHE A 1 200 ? -6.806 6.769 22.355 1.00 77.69 200 PHE A CA 1
ATOM 1519 C C . PHE A 1 200 ? -6.399 5.307 22.494 1.00 77.69 200 PHE A C 1
ATOM 1521 O O . PHE A 1 200 ? -5.747 4.741 21.616 1.00 77.69 200 PHE A O 1
ATOM 1528 N N . GLN A 1 201 ? -6.810 4.667 23.578 1.00 77.31 201 GLN A N 1
ATOM 1529 C CA . GLN A 1 201 ? -6.720 3.225 23.737 1.00 77.31 201 GLN A CA 1
ATOM 1530 C C . GLN A 1 201 ? -8.095 2.687 24.083 1.00 77.31 201 GLN A C 1
ATOM 1532 O O . GLN A 1 201 ? -8.730 3.144 25.034 1.00 77.31 201 GLN A O 1
ATOM 1537 N N . GLY A 1 202 ? -8.539 1.683 23.346 1.00 77.56 202 GLY A N 1
ATOM 1538 C CA . GLY A 1 202 ? -9.862 1.125 23.537 1.00 77.56 202 GLY A CA 1
ATOM 1539 C C . GLY A 1 202 ? -10.100 -0.102 22.682 1.00 77.56 202 GLY A C 1
ATOM 1540 O O . GLY A 1 202 ? -9.214 -0.574 21.976 1.00 77.56 202 GLY A O 1
ATOM 1541 N N . THR A 1 203 ? -11.317 -0.608 22.750 1.00 72.44 203 THR A N 1
ATOM 1542 C CA . THR A 1 203 ? -11.753 -1.775 21.998 1.00 72.44 203 THR A CA 1
ATOM 1543 C C . THR A 1 203 ? -12.581 -1.317 20.802 1.00 72.44 203 THR A C 1
ATOM 1545 O O . THR A 1 203 ? -13.582 -0.609 20.971 1.00 72.44 203 THR A O 1
ATOM 1548 N N . LEU A 1 204 ? -12.159 -1.708 19.599 1.00 66.50 204 LEU A N 1
ATOM 1549 C CA . LEU A 1 204 ? -12.986 -1.630 18.394 1.00 66.50 204 LEU A CA 1
ATOM 1550 C C . LEU A 1 204 ? -13.767 -2.935 18.250 1.00 66.50 204 LEU A C 1
ATOM 1552 O O . LEU A 1 204 ? -13.279 -3.996 18.638 1.00 66.50 204 LEU A O 1
ATOM 1556 N N . GLN A 1 205 ? -14.964 -2.853 17.682 1.00 63.91 205 GLN A N 1
ATOM 1557 C CA . GLN A 1 205 ? -15.710 -4.020 17.230 1.00 63.91 205 GLN A CA 1
ATOM 1558 C C . GLN A 1 205 ? -15.663 -4.012 15.699 1.00 63.91 205 GLN A C 1
ATOM 1560 O O . GLN A 1 205 ? -16.075 -3.017 15.101 1.00 63.91 205 GLN A O 1
ATOM 1565 N N . SER A 1 206 ? -15.088 -5.058 15.095 1.00 56.19 206 SER A N 1
ATOM 1566 C CA . SER A 1 206 ? -15.094 -5.257 13.637 1.00 56.19 206 SER A CA 1
ATOM 1567 C C . SER A 1 206 ? -16.457 -5.721 13.146 1.00 56.19 206 SER A C 1
ATOM 1569 O O . SER A 1 206 ? -16.984 -6.662 13.789 1.00 56.19 206 SER A O 1
#

Radius of gyration: 26.21 Å; Cα contacts (8 Å, |Δi|>4): 275; chains: 1; bounding box: 88×59×61 Å

Foldseek 3Di:
DDDDDDDDDDDDDDDDDDDDDDDDDDDDDDDDDDDPDDPPDDPDPALDLPAPPQQWFDFQQDIDGVVVHGDDDDPVFFDDADDAPDKAKKKWAFSDDDDVVVVVVLVVLVKAFPADTPRRMTIIIDGPVSQVVSCPDSGTPDMGHPTSRSVHHPPDDAFKDKDKDKADDPDDDVVNVVVVVVQAPAWPDWDADVVGITMTIGIGHD

Mean predicted aligned error: 16.12 Å

Nearest PDB structures (foldseek):
  8c4x-assembly2_B  TM=6.310E-01  e=2.853E-01  Actinomadura keratinilytica
  3ctr-assembly1_A  TM=6.132E-01  e=1.879E+00  Homo sapiens
  5ueb-assembly1_A  TM=5.969E-01  e=1.003E+00  Neisseria gonorrhoeae NCCP11945
  8cg4-assembly1_B  TM=6.812E-01  e=1.879E+00  Aspergillus parasiticus
  4f3q-assembly1_A  TM=4.682E-01  e=2.968E+00  Coxiella burnetii RSA 493

Secondary structure (DSSP, 8-state):
--------------------------------------------SS---S-TT--EEEETTEEEETTT-SPP--GGGSPPPPPTT--EEEEEEESS---HHHHHHHHTTT-EEEEEETTTEEEEEE-HHHHHHHTTSTTEEEEEE--GGGGS-TTPPSSEEEEEEEE--SS--HHHHHHHHTT-SEEEEEEEPTTS-EEEEEEEE-

Sequence (206 aa):
MGRNLEKPAWKALVAAMAIAFIVVAGAGIGGSSSVSAEYSTPITSSGTRQNVTNTTISVNGYVFDILEGEPELPPDLIAQPPESGEIGSYIIHICVLITQTEIDAIRNMNITIIGSIPWNAYKVRMTPEQAQLASNLSFVDWVGFFHPAYKISGDLDPGQTDVKIIMYGPEIPDAAIEQVRLKFHTIKSEGFTLDGDYLFQGTLQS

Solvent-accessible surface area (backbone atoms only — not comparable to full-atom values): 13233 Å² total; per-residue (Å²): 140,86,86,79,90,84,88,81,81,88,89,83,86,88,79,89,87,82,91,89,83,92,88,90,88,89,88,87,88,80,83,89,78,94,73,96,69,78,93,78,71,79,88,67,95,63,69,67,64,73,39,85,81,66,49,44,42,48,44,50,71,43,71,35,40,68,90,83,37,83,70,95,69,62,77,94,30,56,62,77,83,57,54,89,81,34,76,35,52,29,34,41,33,40,27,46,87,87,48,72,68,59,54,48,59,48,41,76,66,71,38,43,78,76,45,80,37,53,68,55,23,31,38,31,38,36,26,59,65,49,51,57,56,49,55,67,36,65,51,33,79,46,70,49,74,53,31,59,46,54,78,41,57,63,80,60,73,88,41,81,40,83,46,77,49,77,47,84,54,103,74,73,56,66,71,59,54,50,56,56,55,72,60,40,76,42,78,79,46,74,50,70,46,93,90,64,30,43,38,41,28,27,28,36,72,109